Protein AF-A0A382UIL5-F1 (afdb_monomer_lite)

pLDDT: mean 70.31, std 19.24, range [31.0, 91.12]

Foldseek 3Di:
DPDPPDDPVNVVLVVVLCVLDPPQNLVQLVCLQVLHFGDGPQWTDNNQWIWGDDPDTHTQWGDDPQAIAGDDDPPDPSSLSVVVSNPVNPDPVRHDPVRCCVNVNDPPPPPPPPDDDDDDDDDDPPPVVVVVVVVVVPDDDDPPPPPDPQDQQALVVLVVLLVVQAWDWHDAPPGIDIGGNVLSVLLNVVLVVDDPVCNVVLRVLSNHPNSVVVSSVVSVD

Radius of gyration: 23.78 Å; chains: 1; bounding box: 51×54×62 Å

Sequence (221 aa):
MTRYRKSWTEVIEEVILNEALKPKDQKVIDAFYDRKELEGKLLSTDGDKLEKLGMGRDTVAVWKGHKIEITSSSAVKSDDVILRYMKKSIPKLNFDPKSYKKYFGEEVEEKVDMDKAGYGGSRHKKIEKDKYNKKRKGQGIEDDLDEGTAYPPTIENLRMIVKDKQHQKFMFPKGQALVDLFTASAMVQVYDALKPATKKKFEDMIKSKEGFMKSQAFAMK

Organism: NCBI:txid408172

Structure (mmCIF, N/CA/C/O backbone):
data_AF-A0A382UIL5-F1
#
_entry.id   AF-A0A382UIL5-F1
#
loop_
_atom_site.group_PDB
_atom_site.id
_atom_site.type_symbol
_atom_site.label_atom_id
_atom_site.label_alt_id
_atom_site.label_comp_id
_atom_site.label_asym_id
_atom_site.label_entity_id
_atom_site.label_seq_id
_atom_site.pdbx_PDB_ins_code
_atom_site.Cartn_x
_atom_site.Cartn_y
_atom_site.Cartn_z
_atom_site.occupancy
_atom_site.B_iso_or_equiv
_atom_site.auth_seq_id
_atom_site.auth_comp_id
_atom_site.auth_asym_id
_atom_site.auth_atom_id
_atom_site.pdbx_PDB_model_num
ATOM 1 N N . MET A 1 1 ? -29.573 -3.154 -16.511 1.00 38.09 1 MET A N 1
ATOM 2 C CA . MET A 1 1 ? -28.737 -3.859 -15.512 1.00 38.09 1 MET A CA 1
ATOM 3 C C . MET A 1 1 ? -27.311 -3.351 -15.624 1.00 38.09 1 MET A C 1
ATOM 5 O O . MET A 1 1 ? -26.600 -3.736 -16.545 1.00 38.09 1 MET A O 1
ATOM 9 N N . THR A 1 2 ? -26.911 -2.431 -14.751 1.00 41.75 2 THR A N 1
ATOM 10 C CA . THR A 1 2 ? -25.524 -1.966 -14.649 1.00 41.75 2 THR A CA 1
ATOM 11 C C . THR A 1 2 ? -24.666 -3.117 -14.131 1.00 41.75 2 THR A C 1
ATOM 13 O O . THR A 1 2 ? -24.766 -3.523 -12.976 1.00 41.75 2 THR A O 1
ATOM 16 N N . ARG A 1 3 ? -23.855 -3.707 -15.015 1.00 46.72 3 ARG A N 1
ATOM 17 C CA . ARG A 1 3 ? -22.832 -4.676 -14.614 1.00 46.72 3 ARG A CA 1
ATOM 18 C C . ARG A 1 3 ? -21.755 -3.893 -13.871 1.00 46.72 3 ARG A C 1
ATOM 20 O O . ARG A 1 3 ? -20.974 -3.191 -14.506 1.00 46.72 3 ARG A O 1
ATOM 27 N N . TYR A 1 4 ? -21.742 -3.984 -12.543 1.00 44.75 4 TYR A N 1
ATOM 28 C CA . TYR A 1 4 ? -20.617 -3.535 -11.727 1.00 44.75 4 TYR A CA 1
ATOM 29 C C . TYR A 1 4 ? -19.363 -4.279 -12.199 1.00 44.75 4 TYR A C 1
ATOM 31 O O . TYR A 1 4 ? -19.162 -5.454 -11.894 1.00 44.75 4 TYR A O 1
ATOM 39 N N . ARG A 1 5 ? -18.541 -3.616 -13.013 1.00 50.38 5 ARG A N 1
ATOM 40 C CA . ARG A 1 5 ? -17.226 -4.117 -13.396 1.00 50.38 5 ARG A CA 1
ATOM 41 C C . ARG A 1 5 ? -16.274 -3.695 -12.286 1.00 50.38 5 ARG A C 1
ATOM 43 O O . ARG A 1 5 ? -15.845 -2.546 -12.272 1.00 50.38 5 ARG A O 1
ATOM 50 N N . LYS A 1 6 ? -15.999 -4.616 -11.357 1.00 52.53 6 LYS A N 1
ATOM 51 C CA . LYS A 1 6 ? -14.951 -4.450 -10.341 1.00 52.53 6 LYS A CA 1
ATOM 52 C C . LYS A 1 6 ? -13.671 -3.961 -11.021 1.00 52.53 6 LYS A C 1
ATOM 54 O O . LYS A 1 6 ? -13.279 -4.490 -12.069 1.00 52.53 6 LYS A O 1
ATOM 59 N N . SER A 1 7 ? -13.066 -2.922 -10.467 1.00 50.25 7 SER A N 1
ATOM 60 C CA . SER A 1 7 ? -11.806 -2.378 -10.964 1.00 50.25 7 SER A CA 1
ATOM 61 C C . SER A 1 7 ? -10.677 -3.390 -10.749 1.00 50.25 7 SER A C 1
ATOM 63 O O . SER A 1 7 ? -10.712 -4.200 -9.824 1.00 50.25 7 SER A O 1
ATOM 65 N N . TRP A 1 8 ? -9.662 -3.375 -11.614 1.00 41.62 8 TRP A N 1
ATOM 66 C CA . TRP A 1 8 ? -8.525 -4.303 -11.518 1.00 41.62 8 TRP A CA 1
ATOM 67 C C . TRP A 1 8 ? -7.774 -4.163 -10.177 1.00 41.62 8 TRP A C 1
ATOM 69 O O . TRP A 1 8 ? -7.253 -5.138 -9.647 1.00 41.62 8 TRP A O 1
ATOM 79 N N . THR A 1 9 ? -7.795 -2.963 -9.596 1.00 47.53 9 THR A N 1
ATOM 80 C CA . THR A 1 9 ? -7.253 -2.639 -8.272 1.00 47.53 9 THR A CA 1
ATOM 81 C C . THR A 1 9 ? -8.036 -3.298 -7.139 1.00 47.53 9 THR A C 1
ATOM 83 O O . THR A 1 9 ? -7.424 -3.913 -6.276 1.00 47.53 9 THR A O 1
ATOM 86 N N . GLU A 1 10 ? -9.372 -3.264 -7.171 1.00 56.81 10 GLU A N 1
ATOM 87 C CA . GLU A 1 10 ? -10.208 -3.959 -6.176 1.00 56.81 10 GLU A CA 1
ATOM 88 C C . GLU A 1 10 ? -10.026 -5.480 -6.248 1.00 56.81 10 GLU A C 1
ATOM 90 O O . GLU A 1 10 ? -10.017 -6.151 -5.220 1.00 56.81 10 GLU A O 1
ATOM 95 N N . VAL A 1 11 ? -9.851 -6.030 -7.456 1.00 56.38 11 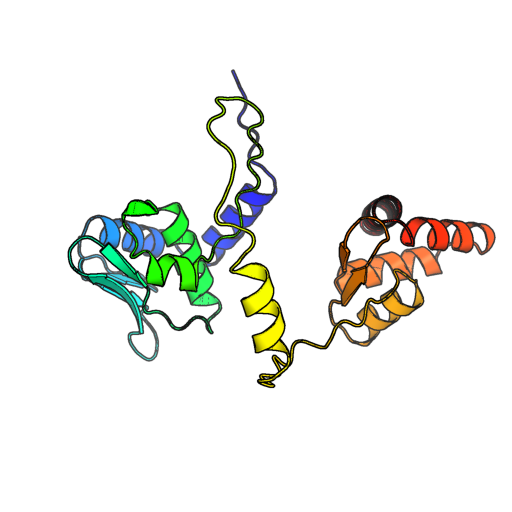VAL A N 1
ATOM 96 C CA . VAL A 1 11 ? -9.604 -7.468 -7.647 1.00 56.38 11 VAL A CA 1
ATOM 97 C C . VAL A 1 11 ? -8.251 -7.874 -7.056 1.00 56.38 11 VAL A C 1
ATOM 99 O O . VAL A 1 11 ? -8.178 -8.881 -6.359 1.00 56.38 11 VAL A O 1
ATOM 102 N N . ILE A 1 12 ? -7.192 -7.089 -7.279 1.00 54.66 12 ILE A N 1
ATOM 103 C CA . ILE A 1 12 ? -5.867 -7.348 -6.691 1.00 54.66 12 ILE A CA 1
ATOM 104 C C . ILE A 1 12 ? -5.901 -7.196 -5.168 1.00 54.66 12 ILE A C 1
ATOM 106 O O . ILE A 1 12 ? -5.358 -8.044 -4.463 1.00 54.66 12 ILE A O 1
ATOM 110 N N . GLU A 1 13 ? -6.561 -6.160 -4.645 1.00 56.44 13 GLU A N 1
ATOM 111 C CA . GLU A 1 13 ? -6.706 -5.975 -3.200 1.00 56.44 13 GLU A CA 1
ATOM 112 C C . GLU A 1 13 ? -7.463 -7.131 -2.547 1.00 56.44 13 GLU A C 1
ATOM 114 O O . GLU A 1 13 ? -7.028 -7.606 -1.503 1.00 56.44 13 GLU A O 1
ATOM 119 N N . GLU A 1 14 ? -8.547 -7.626 -3.156 1.00 56.72 14 GLU A N 1
ATOM 120 C CA . GLU A 1 14 ? -9.278 -8.797 -2.659 1.00 56.72 14 GLU A CA 1
ATOM 121 C C . GLU A 1 14 ? -8.423 -10.073 -2.694 1.00 56.72 14 GLU A C 1
ATOM 123 O O . GLU A 1 14 ? -8.476 -10.857 -1.747 1.00 56.72 14 GLU A O 1
ATOM 128 N N . VAL A 1 15 ? -7.616 -10.283 -3.740 1.00 56.78 15 VAL A N 1
ATOM 129 C CA . VAL A 1 15 ? -6.709 -11.442 -3.837 1.00 56.78 15 VAL A CA 1
ATOM 130 C C . VAL A 1 15 ? -5.634 -11.386 -2.747 1.00 56.78 15 VAL A C 1
ATOM 132 O O . VAL A 1 15 ? -5.462 -12.367 -2.026 1.00 56.78 15 VAL A O 1
ATOM 135 N N . ILE A 1 16 ? -4.989 -10.231 -2.547 1.00 54.72 16 ILE A N 1
ATOM 136 C CA . ILE A 1 16 ? -3.957 -10.043 -1.511 1.00 54.72 16 ILE A CA 1
ATOM 137 C C . ILE A 1 16 ? -4.554 -10.172 -0.098 1.00 54.72 16 ILE A C 1
ATOM 139 O O . ILE A 1 16 ? -3.943 -10.788 0.777 1.00 54.72 16 ILE A O 1
ATOM 143 N N . LEU A 1 17 ? -5.760 -9.637 0.141 1.00 58.38 17 LEU A N 1
ATOM 144 C CA . LEU A 1 17 ? -6.447 -9.763 1.434 1.00 58.38 17 LEU A CA 1
ATOM 145 C C . LEU A 1 17 ? -6.792 -11.218 1.765 1.00 58.38 17 LEU A C 1
ATOM 147 O O . LEU A 1 17 ? -6.615 -11.641 2.905 1.00 58.38 17 LEU A O 1
ATOM 151 N N . ASN A 1 18 ? -7.306 -11.964 0.784 1.00 56.38 18 ASN A N 1
ATOM 152 C CA . ASN A 1 18 ? -7.752 -13.343 0.976 1.00 56.38 18 ASN A CA 1
ATOM 153 C C . ASN A 1 18 ? -6.585 -14.323 1.132 1.00 56.38 18 ASN A C 1
ATOM 155 O O . ASN A 1 18 ? -6.733 -15.348 1.797 1.00 56.38 18 ASN A O 1
ATOM 159 N N . GLU A 1 19 ? -5.432 -14.017 0.536 1.00 56.62 19 GLU A N 1
ATOM 160 C CA . GLU A 1 19 ? -4.219 -14.819 0.682 1.00 56.62 19 GLU A CA 1
ATOM 161 C C . GLU A 1 19 ? -3.567 -14.623 2.062 1.00 56.62 19 GLU A C 1
ATOM 163 O O . GLU A 1 19 ? -3.104 -15.589 2.672 1.00 56.62 19 GLU A O 1
ATOM 168 N N . ALA A 1 20 ? -3.584 -13.396 2.596 1.00 57.69 20 ALA A N 1
ATOM 169 C CA . ALA A 1 20 ? -2.902 -13.062 3.846 1.00 57.69 20 ALA A CA 1
ATOM 170 C C . ALA A 1 20 ? -3.776 -13.198 5.110 1.00 57.69 20 ALA A C 1
ATOM 172 O O . ALA A 1 20 ? -3.270 -13.642 6.144 1.00 57.69 20 ALA A O 1
ATOM 173 N N . LEU A 1 21 ? -5.071 -12.852 5.057 1.00 70.44 21 LEU A N 1
ATOM 174 C CA . LEU A 1 21 ? -5.987 -12.946 6.201 1.00 70.44 21 LEU A CA 1
ATOM 175 C C . LEU A 1 21 ? -7.060 -14.009 5.958 1.00 70.44 21 LEU A C 1
ATOM 177 O O . LEU A 1 21 ? -7.911 -13.882 5.077 1.00 70.44 21 LEU A O 1
ATOM 181 N N . LYS A 1 22 ? -7.061 -15.058 6.786 1.00 77.75 22 LYS A N 1
ATOM 182 C CA . LYS A 1 22 ? -8.048 -16.137 6.676 1.00 77.75 22 LYS A CA 1
ATOM 183 C C . LYS A 1 22 ? -9.444 -15.626 7.051 1.00 77.75 22 LYS A C 1
ATOM 185 O O . LYS A 1 22 ? -9.565 -14.780 7.936 1.00 77.75 22 LYS A O 1
ATOM 190 N N . PRO A 1 23 ? -10.523 -16.208 6.497 1.00 79.94 23 PRO A N 1
ATOM 191 C CA . PRO A 1 23 ? -11.896 -15.773 6.780 1.00 79.94 23 PRO A CA 1
ATOM 192 C C . PRO A 1 23 ? -12.284 -15.859 8.265 1.00 79.94 23 PRO A C 1
ATOM 194 O O . PRO A 1 23 ? -13.202 -15.173 8.700 1.00 79.94 23 PRO A O 1
ATOM 197 N N . LYS A 1 24 ? -11.595 -16.682 9.069 1.00 81.69 24 LYS A N 1
ATOM 198 C CA . LYS A 1 24 ? -11.779 -16.696 10.528 1.00 81.69 24 LYS A CA 1
ATOM 199 C C . LYS A 1 24 ? -11.256 -15.421 11.193 1.00 81.69 24 LYS A C 1
ATOM 201 O O . LYS A 1 24 ? -11.939 -14.885 12.048 1.00 81.69 24 LYS A O 1
ATOM 206 N N . ASP A 1 25 ? -10.091 -14.930 10.780 1.00 81.69 25 ASP A N 1
ATOM 207 C CA . ASP A 1 25 ? -9.476 -13.726 11.350 1.00 81.69 25 ASP A CA 1
ATOM 208 C C . ASP A 1 25 ? -10.189 -12.450 10.876 1.00 81.69 25 ASP A C 1
ATOM 210 O O . ASP A 1 25 ? -10.282 -11.479 11.617 1.00 81.69 25 ASP A O 1
ATOM 214 N N . GLN A 1 26 ? -10.788 -12.477 9.680 1.00 83.69 26 GLN A N 1
ATOM 215 C CA . GLN A 1 26 ? -11.682 -11.410 9.212 1.00 83.69 26 GLN A CA 1
ATOM 216 C C . GLN A 1 26 ? -12.894 -11.251 10.145 1.00 83.69 26 GLN A C 1
ATOM 218 O O . GLN A 1 26 ? -13.180 -10.150 10.608 1.00 83.69 26 GLN A O 1
ATOM 223 N N . LYS A 1 27 ? -13.528 -12.371 10.525 1.00 87.00 27 LYS A N 1
ATOM 224 C CA . LYS A 1 27 ? -14.645 -12.374 11.484 1.00 87.00 27 LYS A CA 1
ATOM 225 C C . LYS A 1 27 ? -14.259 -11.862 12.867 1.00 87.00 27 LYS A C 1
ATOM 227 O O . LYS A 1 27 ? -15.116 -11.336 13.560 1.00 87.00 27 LYS A O 1
ATOM 232 N N . VAL A 1 28 ? -13.003 -12.024 13.281 1.00 87.69 28 VAL A N 1
ATOM 233 C CA . VAL A 1 28 ? -12.502 -11.495 14.562 1.00 87.69 28 VAL A CA 1
ATOM 234 C C . VAL A 1 28 ? -12.469 -9.970 14.536 1.00 87.69 28 VAL A C 1
ATOM 236 O O . VAL A 1 28 ? -12.837 -9.338 15.519 1.00 87.69 28 VAL A O 1
ATOM 239 N N . ILE A 1 29 ? -12.102 -9.365 13.404 1.00 85.94 29 ILE A N 1
ATOM 240 C CA . ILE A 1 29 ? -12.137 -7.906 13.240 1.00 85.94 29 ILE A CA 1
ATOM 241 C C . ILE A 1 29 ? -13.585 -7.397 13.241 1.00 85.94 29 ILE A C 1
ATOM 243 O O . ILE A 1 29 ? -13.886 -6.391 13.883 1.00 85.94 29 ILE A O 1
ATOM 247 N N . ASP A 1 30 ? -14.492 -8.119 12.580 1.00 87.56 30 ASP A N 1
ATOM 248 C CA . ASP A 1 30 ? -15.919 -7.787 12.598 1.00 87.56 30 ASP A CA 1
ATOM 249 C C . ASP A 1 30 ? -16.504 -7.935 14.021 1.00 87.56 30 ASP A C 1
ATOM 251 O O . ASP A 1 30 ? -17.239 -7.072 14.496 1.00 87.56 30 ASP A O 1
ATOM 255 N N . ALA A 1 31 ? -16.120 -8.988 14.751 1.00 87.50 31 ALA A N 1
ATOM 256 C CA . ALA A 1 31 ? -16.509 -9.201 16.145 1.00 87.50 31 ALA A CA 1
ATOM 257 C C . ALA A 1 31 ? -15.965 -8.107 17.075 1.00 87.50 31 ALA A C 1
ATOM 259 O O . ALA A 1 31 ? -16.683 -7.649 17.961 1.00 87.50 31 ALA A O 1
ATOM 260 N N . PHE A 1 32 ? -14.743 -7.626 16.837 1.00 89.69 32 PHE A N 1
ATOM 261 C CA . PHE A 1 32 ? -14.157 -6.503 17.571 1.00 89.69 32 PHE A CA 1
ATOM 262 C C . PHE A 1 32 ? -14.970 -5.217 17.386 1.00 89.69 32 PHE A C 1
ATOM 264 O O . PHE A 1 32 ? -15.174 -4.464 18.340 1.00 89.69 32 PHE A O 1
ATOM 271 N N . TYR A 1 33 ? -15.476 -4.967 16.175 1.00 86.00 33 TYR A N 1
ATOM 272 C CA . TYR A 1 33 ? -16.389 -3.853 15.926 1.00 86.00 33 TYR A CA 1
ATOM 273 C C . TYR A 1 33 ? -17.710 -4.006 16.692 1.00 86.00 33 TYR A C 1
ATOM 275 O O . TYR A 1 33 ? -18.174 -3.059 17.329 1.00 86.00 33 TYR A O 1
ATOM 283 N N . ASP A 1 34 ? -18.270 -5.214 16.684 1.00 85.94 34 ASP A N 1
ATOM 284 C CA . ASP A 1 34 ? -19.480 -5.584 17.424 1.00 85.94 34 ASP A CA 1
ATOM 285 C C . ASP A 1 34 ? -19.283 -5.647 18.951 1.00 85.94 34 ASP A C 1
ATOM 287 O O . ASP A 1 34 ? -20.250 -5.886 19.679 1.00 85.94 34 ASP A O 1
ATOM 291 N N . ARG A 1 35 ? -18.047 -5.465 19.439 1.00 84.38 35 ARG A N 1
ATOM 292 C CA . ARG A 1 35 ? -17.635 -5.684 20.835 1.00 84.38 35 ARG A CA 1
ATOM 293 C C . ARG A 1 35 ? -17.987 -7.075 21.362 1.00 84.38 35 ARG A C 1
ATOM 295 O O . ARG A 1 35 ? -18.425 -7.234 22.499 1.00 84.38 35 ARG A O 1
ATOM 302 N N . LYS A 1 36 ? -17.817 -8.090 20.520 1.00 86.88 36 LYS A N 1
ATOM 303 C CA . LYS A 1 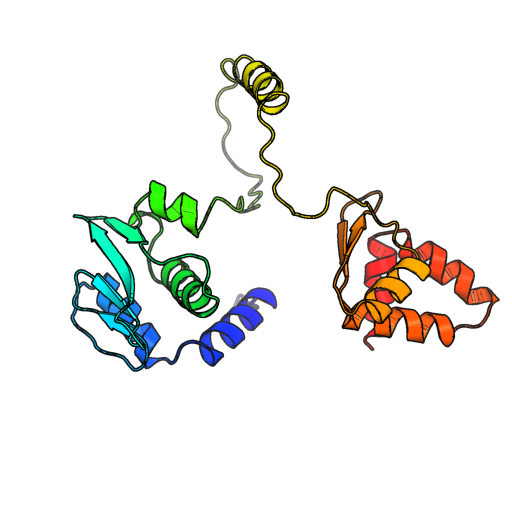36 ? -17.987 -9.501 20.871 1.00 86.88 36 LYS A CA 1
ATOM 304 C C . LYS A 1 36 ? -16.632 -10.167 20.974 1.00 86.88 36 LYS A C 1
ATOM 306 O O . LYS A 1 36 ? -15.757 -9.914 20.153 1.00 86.88 36 LYS A O 1
ATOM 311 N N . GLU A 1 37 ? -16.503 -11.060 21.940 1.00 87.75 37 GLU A N 1
ATOM 312 C CA . GLU A 1 37 ? -15.314 -11.887 22.091 1.00 87.75 37 GLU A CA 1
ATOM 313 C C . GLU A 1 37 ? -15.264 -12.932 20.976 1.00 87.75 37 GLU A C 1
ATOM 315 O O . GLU A 1 37 ? -16.236 -13.655 20.726 1.00 87.75 37 GLU A O 1
ATOM 320 N N . LEU A 1 38 ? -14.136 -12.998 20.274 1.00 89.19 38 LEU A N 1
ATOM 321 C CA . LEU A 1 38 ? -13.908 -14.013 19.258 1.00 89.19 38 LEU A CA 1
ATOM 322 C C . LEU A 1 38 ? -12.416 -14.253 19.078 1.00 89.19 38 LEU A C 1
ATOM 324 O O . LEU A 1 38 ? -11.638 -13.327 18.856 1.00 89.19 38 LEU A O 1
ATOM 328 N N . GLU A 1 39 ? -12.035 -15.524 19.090 1.00 84.50 39 GLU A N 1
ATOM 329 C CA . GLU A 1 39 ? -10.658 -15.938 18.865 1.00 84.50 39 GLU A CA 1
ATOM 330 C C . GLU A 1 39 ? -10.508 -16.583 17.482 1.00 84.50 39 GLU A C 1
ATOM 332 O O . GLU A 1 39 ? -11.233 -17.506 17.093 1.00 84.50 39 GLU A O 1
ATOM 337 N N . GLY A 1 40 ? -9.569 -16.050 16.711 1.00 83.94 40 GLY A N 1
ATOM 338 C CA . GLY A 1 40 ? -9.161 -16.539 15.406 1.00 83.94 40 GLY A CA 1
ATOM 339 C C . GLY A 1 40 ? -7.905 -17.393 15.483 1.00 83.94 40 GLY A C 1
ATOM 340 O O . GLY A 1 40 ? -7.535 -17.936 16.518 1.00 83.94 40 GLY A O 1
ATOM 341 N N . LYS A 1 41 ? -7.237 -17.543 14.338 1.00 83.12 41 LYS A N 1
ATOM 342 C CA . LYS A 1 41 ? -5.958 -18.261 14.267 1.00 83.12 41 LYS A CA 1
ATOM 343 C C . LYS A 1 41 ? -4.774 -17.314 14.472 1.00 83.12 41 LYS A C 1
ATOM 345 O O . LYS A 1 41 ? -3.755 -17.726 15.015 1.00 83.12 41 LYS A O 1
ATOM 350 N N . LEU A 1 42 ? -4.893 -16.091 13.966 1.00 83.00 42 LEU A N 1
ATOM 351 C CA . LEU A 1 42 ? -3.869 -15.050 13.997 1.00 83.00 42 LEU A CA 1
ATOM 352 C C . LEU A 1 42 ? -4.300 -13.866 14.862 1.00 83.00 42 LEU A C 1
ATOM 354 O O . LEU A 1 42 ? -3.449 -13.200 15.439 1.00 83.00 42 LEU A O 1
ATOM 358 N N . LEU A 1 43 ? -5.598 -13.587 14.937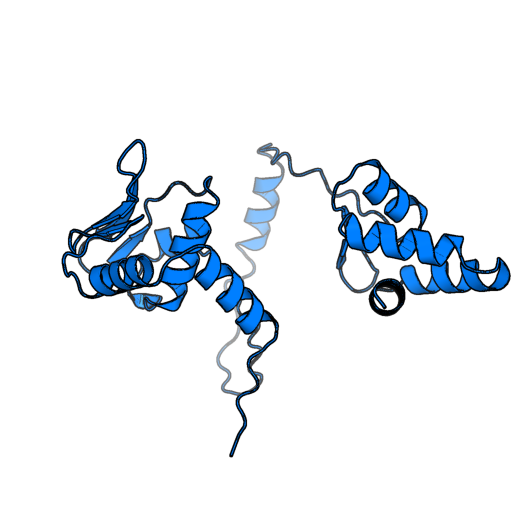 1.00 87.81 43 LEU A N 1
ATOM 359 C CA . LEU A 1 43 ? -6.145 -12.481 15.714 1.00 87.81 43 LEU A CA 1
ATOM 360 C C . LEU A 1 43 ? -7.057 -13.006 16.811 1.00 87.81 43 LEU A C 1
ATOM 362 O O . LEU A 1 43 ? -7.733 -14.011 16.625 1.00 87.81 43 LEU A O 1
ATOM 366 N N . SER A 1 44 ? -7.115 -12.289 17.920 1.00 88.69 44 SER A N 1
ATOM 367 C CA . SER A 1 44 ? -8.105 -12.480 18.969 1.00 88.69 44 SER A CA 1
ATOM 368 C C . SER A 1 44 ? -8.676 -11.134 19.378 1.00 88.69 44 SER A C 1
ATOM 370 O O . SER A 1 44 ? -7.979 -10.116 19.346 1.00 88.69 44 SER A O 1
ATOM 372 N N . THR A 1 45 ? -9.946 -11.114 19.755 1.00 89.06 45 THR A N 1
ATOM 373 C CA . THR A 1 45 ? -10.561 -9.938 20.348 1.00 89.06 45 THR A CA 1
ATOM 374 C C . THR A 1 45 ? -11.315 -10.291 21.616 1.00 89.06 45 THR A C 1
ATOM 376 O O . THR A 1 45 ? -12.074 -11.257 21.649 1.00 89.06 45 THR A O 1
ATOM 379 N N . ASP A 1 46 ? -11.143 -9.436 22.621 1.00 86.75 46 ASP A N 1
ATOM 380 C CA . ASP A 1 46 ? -11.892 -9.471 23.880 1.00 86.75 46 ASP A CA 1
ATOM 381 C C . ASP A 1 46 ? -13.075 -8.471 23.838 1.00 86.75 46 ASP A C 1
ATOM 383 O O . ASP A 1 46 ? -13.567 -8.017 24.863 1.00 86.75 46 ASP A O 1
ATOM 387 N N . GLY A 1 47 ? -13.477 -8.013 22.645 1.00 84.44 47 GLY A N 1
ATOM 388 C CA . GLY A 1 47 ? -14.516 -6.996 22.446 1.00 84.44 47 GLY A CA 1
ATOM 389 C C . GLY A 1 47 ? -14.049 -5.550 22.672 1.00 84.44 47 GLY A C 1
ATOM 390 O O . GLY A 1 47 ? -14.434 -4.666 21.910 1.00 84.44 47 GLY A O 1
ATOM 391 N N . ASP A 1 48 ? -13.161 -5.303 23.638 1.00 87.38 48 ASP A N 1
ATOM 392 C CA . ASP A 1 48 ? -12.580 -3.970 23.885 1.00 87.38 48 ASP A CA 1
ATOM 393 C C . ASP A 1 48 ? -11.210 -3.768 23.222 1.00 87.38 48 ASP A C 1
ATOM 395 O O . ASP A 1 48 ? -10.826 -2.643 22.892 1.00 87.38 48 ASP A O 1
ATOM 399 N N . LYS A 1 49 ? -10.469 -4.849 22.979 1.00 90.44 49 LYS A N 1
ATOM 400 C CA . LYS A 1 49 ? -9.150 -4.820 22.334 1.00 90.44 49 LYS A CA 1
ATOM 401 C C . LYS A 1 49 ? -9.047 -5.874 21.241 1.00 90.44 49 LYS A C 1
ATOM 403 O O . LYS A 1 49 ? -9.659 -6.939 21.323 1.00 90.44 49 LYS A O 1
ATOM 408 N N . LEU A 1 50 ? -8.268 -5.548 20.219 1.00 88.81 50 LEU A N 1
ATOM 409 C CA . LEU A 1 50 ? -7.887 -6.431 19.131 1.00 88.81 50 LEU A CA 1
ATOM 410 C C . LEU A 1 50 ? -6.405 -6.752 19.283 1.00 88.81 50 LEU A C 1
ATOM 412 O O . LEU A 1 50 ? -5.551 -5.866 19.198 1.00 88.81 50 LEU A O 1
ATOM 416 N N . GLU A 1 51 ? -6.108 -8.023 19.493 1.00 88.12 51 GLU A N 1
ATOM 417 C CA . GLU A 1 51 ? -4.764 -8.528 19.698 1.00 88.12 51 GLU A CA 1
ATOM 418 C C . GLU A 1 51 ? -4.382 -9.506 18.594 1.00 88.12 51 GLU A C 1
ATOM 420 O O . GLU A 1 51 ? -5.196 -10.255 18.056 1.00 88.12 51 GLU A O 1
ATOM 425 N N . LYS A 1 52 ? -3.100 -9.518 18.268 1.00 86.56 52 LYS A N 1
ATOM 426 C CA . LYS A 1 52 ? -2.501 -10.468 17.351 1.00 86.56 52 LYS A CA 1
ATOM 427 C C . LYS A 1 52 ? -1.796 -11.556 18.146 1.00 86.56 52 LYS A C 1
ATOM 429 O O . LYS A 1 52 ? -0.936 -11.290 18.986 1.00 86.56 52 LYS A O 1
ATOM 434 N N . LEU A 1 53 ? -2.172 -12.794 17.859 1.00 80.81 53 LEU A N 1
ATOM 435 C CA . LEU A 1 53 ? -1.610 -14.003 18.435 1.00 80.81 53 LEU A CA 1
ATOM 436 C C . LEU A 1 53 ? -0.279 -14.314 17.727 1.00 80.81 53 LEU A C 1
ATOM 438 O O . LEU A 1 53 ? -0.229 -14.527 16.515 1.00 80.81 53 LEU A O 1
ATOM 442 N N . GLY A 1 54 ? 0.818 -14.295 18.485 1.00 74.31 54 GLY A N 1
ATOM 443 C CA . GLY A 1 54 ? 2.191 -14.472 17.999 1.00 74.31 54 GLY A CA 1
ATOM 444 C C . GLY A 1 54 ? 3.173 -14.712 19.153 1.00 74.31 54 GLY A C 1
ATOM 445 O O . GLY A 1 54 ? 2.755 -15.102 20.241 1.00 74.31 54 GLY A O 1
ATOM 446 N N . MET A 1 55 ? 4.474 -14.454 18.950 1.00 60.91 55 MET A N 1
ATOM 447 C CA . MET A 1 55 ? 5.547 -14.649 19.957 1.00 60.91 55 MET A CA 1
ATOM 448 C C . MET A 1 55 ? 5.546 -13.586 21.086 1.00 60.91 55 MET A C 1
ATOM 450 O O . MET A 1 55 ? 6.582 -13.182 21.601 1.00 60.91 55 MET A O 1
ATOM 454 N N . GLY A 1 56 ? 4.356 -13.123 21.452 1.00 66.62 56 GLY A N 1
ATOM 455 C CA . GLY A 1 56 ? 4.058 -11.966 22.285 1.00 66.62 56 GLY A CA 1
ATOM 456 C C . GLY A 1 56 ? 2.735 -11.400 21.780 1.00 66.62 56 GLY A C 1
ATOM 457 O O . GLY A 1 56 ? 2.636 -11.068 20.601 1.00 66.62 56 GLY A O 1
ATOM 458 N N . ARG A 1 57 ? 1.691 -11.391 22.619 1.00 72.00 57 ARG A N 1
ATOM 459 C CA . ARG A 1 57 ? 0.377 -10.840 22.248 1.00 72.00 57 ARG A CA 1
ATOM 460 C C . ARG A 1 57 ? 0.569 -9.360 21.937 1.00 72.00 57 ARG A C 1
ATOM 462 O O . ARG A 1 57 ? 0.879 -8.586 22.838 1.00 72.00 57 ARG A O 1
ATOM 469 N N . ASP A 1 58 ? 0.443 -8.995 20.668 1.00 84.19 58 ASP A N 1
ATOM 470 C CA . ASP A 1 58 ? 0.624 -7.615 20.224 1.00 84.19 58 ASP A CA 1
ATOM 471 C C . ASP A 1 58 ? -0.740 -6.939 20.105 1.00 84.19 58 ASP A C 1
ATOM 473 O O . ASP A 1 58 ? -1.670 -7.506 19.531 1.00 84.19 58 ASP A O 1
ATOM 477 N N . THR A 1 59 ? -0.888 -5.746 20.674 1.00 86.88 59 THR A N 1
ATOM 478 C CA . THR A 1 59 ? -2.175 -5.042 20.682 1.00 86.88 59 THR A CA 1
ATOM 479 C C . THR A 1 59 ? -2.275 -4.143 19.461 1.00 86.88 59 THR A C 1
ATOM 481 O O . THR A 1 59 ? -1.600 -3.115 19.360 1.00 86.88 59 THR A O 1
ATOM 484 N N . VAL A 1 60 ? -3.162 -4.506 18.538 1.00 85.88 60 VAL A N 1
ATOM 485 C CA . VAL A 1 60 ? -3.310 -3.820 17.254 1.00 85.88 60 VAL A CA 1
ATOM 486 C C . VAL A 1 60 ? -4.184 -2.580 17.387 1.00 85.88 60 VAL A C 1
ATOM 488 O O . VAL A 1 60 ? -3.825 -1.505 16.897 1.00 85.88 60 VAL A O 1
ATOM 491 N N . ALA A 1 61 ? -5.326 -2.720 18.057 1.00 87.62 61 ALA A N 1
ATOM 492 C CA . ALA A 1 61 ? -6.277 -1.639 18.259 1.00 87.62 61 ALA A CA 1
ATOM 493 C C . ALA A 1 61 ? -7.061 -1.815 19.559 1.00 87.62 61 ALA A C 1
ATOM 495 O O . ALA A 1 61 ? -7.277 -2.933 20.023 1.00 87.62 61 ALA A O 1
ATOM 496 N N . VAL A 1 62 ? -7.511 -0.703 20.137 1.00 91.12 62 VAL A N 1
ATOM 497 C CA . VAL A 1 62 ? -8.254 -0.677 21.402 1.00 91.12 62 VAL A CA 1
ATOM 498 C C . VAL A 1 62 ? -9.406 0.315 21.312 1.00 91.12 62 VAL A C 1
ATOM 500 O O . VAL A 1 62 ? -9.264 1.408 20.761 1.00 91.12 62 VAL A O 1
ATOM 503 N N . TRP A 1 63 ? -10.546 -0.032 21.896 1.00 87.88 63 TRP A N 1
ATOM 504 C CA . TRP A 1 63 ? -11.639 0.898 22.133 1.00 87.88 63 TRP A CA 1
ATOM 505 C C . TRP A 1 63 ? -11.293 1.853 23.282 1.00 87.88 63 TRP A C 1
ATOM 507 O O . TRP A 1 63 ? -11.199 1.466 24.444 1.00 87.88 63 TRP A O 1
ATOM 517 N N . LYS A 1 64 ? -11.156 3.144 22.975 1.00 86.69 64 LYS A N 1
ATOM 518 C CA . LYS A 1 64 ? -11.140 4.230 23.958 1.00 86.69 64 LYS A CA 1
ATOM 519 C C . LYS A 1 64 ? -12.489 4.937 23.964 1.00 86.69 64 LYS A C 1
ATOM 521 O O . LYS A 1 64 ? -12.772 5.820 23.151 1.00 86.69 64 LYS A O 1
ATOM 526 N N . GLY A 1 65 ? -13.349 4.525 24.895 1.00 83.62 65 GLY A N 1
ATOM 527 C CA . GLY A 1 65 ? -14.717 5.030 25.001 1.00 83.62 65 GLY A CA 1
ATOM 528 C C . GLY A 1 65 ? -15.540 4.627 23.779 1.00 83.62 65 GLY A C 1
ATOM 529 O O . GLY A 1 65 ? -15.841 3.450 23.603 1.00 83.62 65 GLY A O 1
ATOM 530 N N . HIS A 1 66 ? -15.879 5.593 22.923 1.00 83.38 66 HIS A N 1
ATOM 531 C CA . HIS A 1 66 ? -16.642 5.368 21.685 1.00 83.38 66 HIS A CA 1
ATOM 532 C C . HIS A 1 66 ? -15.785 5.344 20.415 1.00 83.38 66 HIS A C 1
ATOM 534 O O . HIS A 1 66 ? -16.336 5.259 19.320 1.00 83.38 66 HIS A O 1
ATOM 540 N N . LYS A 1 67 ? -14.456 5.448 20.535 1.00 87.00 67 LYS A N 1
ATOM 541 C CA . LYS A 1 67 ? -13.551 5.477 19.383 1.00 87.00 67 LYS A CA 1
ATOM 542 C C . LYS A 1 67 ? -12.512 4.375 19.455 1.00 87.00 67 LYS A C 1
ATOM 544 O O . LYS A 1 67 ? -12.065 4.011 20.535 1.00 87.00 67 LYS A O 1
ATOM 549 N N . ILE A 1 68 ? -12.109 3.888 18.294 1.00 87.75 68 ILE A N 1
ATOM 550 C CA . ILE A 1 68 ? -11.056 2.894 18.128 1.00 87.75 68 ILE A CA 1
ATOM 551 C C . ILE A 1 68 ? -9.737 3.630 17.927 1.00 87.75 68 ILE A C 1
ATOM 553 O O . ILE A 1 68 ? -9.576 4.388 16.968 1.00 87.75 68 ILE A O 1
ATOM 557 N N . GLU A 1 69 ? -8.789 3.405 18.825 1.00 86.38 69 GLU A N 1
ATOM 558 C CA . GLU A 1 69 ? -7.416 3.863 18.683 1.00 86.38 69 GLU A CA 1
ATOM 559 C C . GLU A 1 69 ? -6.541 2.722 18.175 1.00 86.38 69 GLU A C 1
ATOM 561 O O . GLU A 1 69 ? -6.539 1.623 18.727 1.00 86.38 69 GLU A O 1
ATOM 566 N N . ILE A 1 70 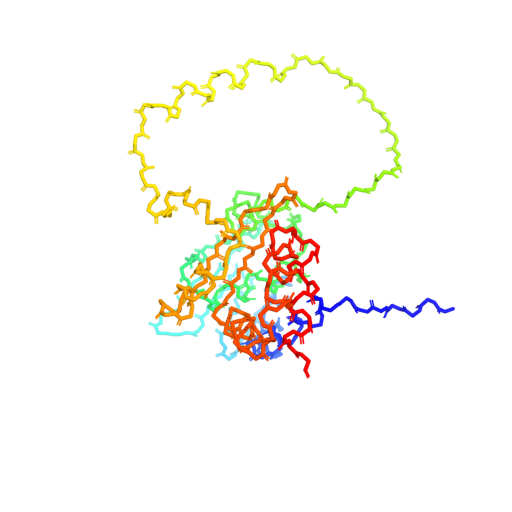? -5.782 2.998 17.119 1.00 87.44 70 ILE A N 1
ATOM 567 C CA . ILE A 1 70 ? -4.807 2.056 16.572 1.00 87.44 70 ILE A CA 1
ATOM 568 C C . ILE A 1 70 ? -3.501 2.211 17.344 1.00 87.44 70 ILE A C 1
ATOM 570 O O . ILE A 1 70 ? -2.935 3.306 17.400 1.00 87.44 70 ILE A O 1
ATOM 574 N N . THR A 1 71 ? -3.036 1.113 17.931 1.00 83.69 71 THR A N 1
ATOM 575 C CA . THR A 1 71 ? -1.843 1.057 18.785 1.00 83.69 71 THR A CA 1
ATOM 576 C C . THR A 1 71 ? -0.691 0.274 18.162 1.00 83.69 71 THR A C 1
ATOM 578 O O . THR A 1 71 ? 0.433 0.417 18.635 1.00 83.69 71 THR A O 1
ATOM 581 N N . SER A 1 72 ? -0.945 -0.498 17.096 1.00 74.31 72 SER A N 1
ATOM 582 C CA . SER A 1 72 ? 0.070 -1.312 16.408 1.00 74.31 72 SER A CA 1
ATOM 583 C C . SER A 1 72 ? 1.311 -0.501 16.001 1.00 74.31 72 SER A C 1
ATOM 585 O O . SER A 1 72 ? 1.245 0.688 15.662 1.00 74.31 72 SER A O 1
ATOM 587 N N . SER A 1 73 ? 2.470 -1.159 16.030 1.00 64.44 73 SER A N 1
ATOM 588 C CA . SER A 1 73 ? 3.719 -0.622 15.500 1.00 64.44 73 SER A CA 1
ATOM 589 C C . SER A 1 73 ? 3.742 -0.762 13.975 1.00 64.44 73 SER A C 1
ATOM 591 O O . SER A 1 73 ? 3.724 -1.866 13.438 1.00 64.44 73 SER A O 1
ATOM 593 N N . SER A 1 74 ? 3.832 0.358 13.254 1.00 53.50 74 SER A N 1
ATOM 594 C CA . SER A 1 74 ? 3.749 0.438 11.783 1.00 53.50 74 SER A CA 1
ATOM 595 C C . SER A 1 74 ? 4.922 -0.200 11.016 1.00 53.50 74 SER A C 1
ATOM 597 O O . SER A 1 74 ? 5.086 0.056 9.829 1.00 53.50 74 SER A O 1
ATOM 599 N N . ALA A 1 75 ? 5.783 -0.979 11.672 1.00 50.28 75 ALA A N 1
ATOM 600 C CA . ALA A 1 75 ? 6.981 -1.563 11.067 1.00 50.28 75 ALA A CA 1
ATOM 601 C C . ALA A 1 75 ? 6.756 -2.973 10.482 1.00 50.28 75 ALA A C 1
ATOM 603 O O . ALA A 1 75 ? 7.642 -3.504 9.810 1.00 50.28 75 ALA A O 1
ATOM 604 N N . VAL A 1 76 ? 5.604 -3.608 10.735 1.00 59.69 76 VAL A N 1
ATOM 605 C CA . VAL A 1 76 ? 5.377 -5.024 10.401 1.00 59.69 76 VAL A CA 1
ATOM 606 C C . VAL A 1 76 ? 4.369 -5.173 9.256 1.00 59.69 76 VAL A C 1
ATOM 608 O O . VAL A 1 76 ? 3.193 -4.865 9.410 1.00 59.69 76 VAL A O 1
ATOM 611 N N . LYS A 1 77 ? 4.801 -5.751 8.123 1.00 64.88 77 LYS A N 1
ATOM 612 C CA . LYS A 1 77 ? 3.966 -5.964 6.914 1.00 64.88 77 LYS A CA 1
ATOM 613 C C . LYS A 1 77 ? 2.659 -6.730 7.164 1.00 64.88 77 LYS A C 1
ATOM 615 O O . LYS A 1 77 ? 1.699 -6.579 6.418 1.00 64.88 77 LYS A O 1
ATOM 620 N N . SER A 1 78 ? 2.617 -7.588 8.183 1.00 65.69 78 SER A N 1
ATOM 621 C CA . SER A 1 78 ? 1.395 -8.307 8.571 1.00 65.69 78 SER A CA 1
ATOM 622 C C . SER A 1 78 ? 0.330 -7.386 9.160 1.00 65.69 78 SER A C 1
ATOM 624 O O . SER A 1 78 ? -0.859 -7.662 9.031 1.00 65.69 78 SER A O 1
ATOM 626 N N . ASP A 1 79 ? 0.755 -6.306 9.810 1.00 71.88 79 ASP A N 1
ATOM 627 C CA . ASP A 1 79 ? -0.134 -5.373 10.488 1.00 71.88 79 ASP A CA 1
ATOM 628 C C . ASP A 1 79 ? -0.787 -4.446 9.464 1.00 71.88 79 ASP A C 1
ATOM 630 O O . ASP A 1 79 ? -1.977 -4.173 9.575 1.00 71.88 79 ASP A O 1
ATOM 634 N N . ASP A 1 80 ? -0.088 -4.102 8.377 1.00 75.38 80 ASP A N 1
ATOM 635 C CA . ASP A 1 80 ? -0.671 -3.387 7.233 1.00 75.38 80 ASP A CA 1
ATOM 636 C C . ASP A 1 80 ? -1.896 -4.101 6.645 1.00 75.38 80 ASP A C 1
ATOM 638 O O . ASP A 1 80 ? -2.876 -3.454 6.275 1.00 75.38 80 ASP A O 1
ATOM 642 N N . VAL A 1 81 ? -1.877 -5.437 6.567 1.00 77.56 81 VAL A N 1
ATOM 643 C CA . VAL A 1 81 ? -3.018 -6.222 6.058 1.00 77.56 81 VAL A CA 1
ATOM 644 C C . VAL A 1 81 ? -4.218 -6.103 7.001 1.00 77.56 81 VAL A C 1
ATOM 646 O O . VAL A 1 81 ? -5.347 -5.904 6.547 1.00 77.56 81 VAL A O 1
ATOM 649 N N . ILE A 1 82 ? -3.972 -6.173 8.311 1.00 81.00 82 ILE A N 1
ATOM 650 C CA . ILE A 1 82 ? -5.002 -6.032 9.348 1.00 81.00 82 ILE A CA 1
ATOM 651 C C . ILE A 1 82 ? -5.592 -4.618 9.299 1.00 81.00 82 ILE A C 1
ATOM 653 O O . ILE A 1 82 ? -6.809 -4.458 9.229 1.00 81.00 82 ILE A O 1
ATOM 657 N N . LEU A 1 83 ? -4.738 -3.594 9.238 1.00 83.25 83 LEU A N 1
ATOM 658 C CA . LEU A 1 83 ? -5.133 -2.189 9.148 1.00 83.25 83 LEU A CA 1
ATOM 659 C C . LEU A 1 83 ? -5.954 -1.906 7.881 1.00 83.25 83 LEU A C 1
ATOM 661 O O . LEU A 1 83 ? -6.980 -1.228 7.954 1.00 83.25 83 LEU A O 1
ATOM 665 N N . ARG A 1 84 ? -5.569 -2.466 6.726 1.00 83.06 84 ARG A N 1
ATOM 666 C CA . ARG A 1 84 ? -6.348 -2.366 5.477 1.00 83.06 84 ARG A CA 1
ATOM 667 C C . ARG A 1 84 ? -7.740 -2.978 5.618 1.00 83.06 84 ARG A C 1
ATOM 669 O O . ARG A 1 84 ? -8.716 -2.345 5.217 1.00 83.06 84 ARG A O 1
ATOM 676 N N . TYR A 1 85 ? -7.854 -4.173 6.202 1.00 82.88 85 TYR A N 1
ATOM 677 C CA . TYR A 1 85 ? -9.161 -4.799 6.425 1.00 82.88 85 TYR A CA 1
ATOM 678 C C . TYR A 1 85 ? -10.009 -3.996 7.419 1.00 82.88 85 TYR A C 1
ATOM 680 O O . TYR A 1 85 ? -11.194 -3.778 7.174 1.00 82.88 85 TYR A O 1
ATOM 688 N N . MET A 1 86 ? -9.412 -3.487 8.499 1.00 84.38 86 MET A N 1
ATOM 689 C CA . MET A 1 86 ? -10.092 -2.607 9.454 1.00 84.38 86 MET A CA 1
ATOM 690 C C . MET A 1 86 ? -10.625 -1.339 8.780 1.00 84.38 86 MET A C 1
ATOM 692 O O . MET A 1 86 ? -11.770 -0.969 9.005 1.00 84.38 86 MET A O 1
ATOM 696 N N . LYS A 1 87 ? -9.842 -0.700 7.901 1.00 84.38 87 LYS A N 1
ATOM 697 C CA . LYS A 1 87 ? -10.287 0.468 7.120 1.00 84.38 87 LYS A CA 1
ATOM 698 C C . LYS A 1 87 ? -11.489 0.149 6.219 1.00 84.38 87 LYS A C 1
ATOM 700 O O . LYS A 1 87 ? -12.312 1.027 5.980 1.00 84.38 87 LYS A O 1
ATOM 705 N N . LYS A 1 88 ? -11.580 -1.086 5.709 1.00 83.69 88 LYS A N 1
ATOM 706 C CA . LYS A 1 88 ? -12.680 -1.554 4.848 1.00 83.69 88 LYS A CA 1
ATOM 707 C C . LYS A 1 88 ? -13.941 -1.924 5.637 1.00 83.69 88 LYS A C 1
ATOM 709 O O . LYS A 1 88 ? -15.039 -1.626 5.178 1.00 83.69 88 LYS A O 1
ATOM 714 N N . SER A 1 89 ? -13.788 -2.598 6.775 1.00 79.81 89 SER A N 1
ATOM 715 C CA . SER A 1 89 ? -14.898 -3.128 7.587 1.00 79.81 89 SER A CA 1
ATOM 716 C C . SER A 1 89 ? -15.490 -2.089 8.542 1.00 79.81 89 SER A C 1
ATOM 718 O O . SER A 1 89 ? -16.699 -2.066 8.756 1.00 79.81 89 SER A O 1
ATOM 720 N N . ILE A 1 90 ? -14.660 -1.200 9.091 1.00 82.00 90 ILE A N 1
ATOM 721 C CA . ILE A 1 90 ? -15.053 -0.267 10.147 1.00 82.00 90 ILE A CA 1
ATOM 722 C C . ILE A 1 90 ? -15.221 1.146 9.561 1.00 82.00 90 ILE A C 1
ATOM 724 O O . ILE A 1 90 ? -14.321 1.650 8.884 1.00 82.00 90 ILE A O 1
ATOM 728 N N . PRO A 1 91 ? -16.333 1.851 9.848 1.00 80.06 91 PRO A N 1
ATOM 729 C CA . PRO A 1 91 ? -16.525 3.226 9.398 1.00 80.06 91 PRO A CA 1
ATOM 730 C C . PRO A 1 91 ? -15.456 4.182 9.944 1.00 80.06 91 PRO A C 1
ATOM 732 O O . PRO A 1 91 ? -15.171 4.189 11.142 1.00 80.06 91 PRO A O 1
ATOM 735 N N . LYS A 1 92 ? -14.949 5.087 9.092 1.00 77.75 92 LYS A N 1
ATOM 736 C CA . LYS A 1 92 ? -13.961 6.129 9.455 1.00 77.75 92 LYS A CA 1
ATOM 737 C C . LYS A 1 92 ? -14.338 6.922 10.714 1.00 77.75 92 LYS A C 1
ATOM 739 O O . LYS A 1 92 ? -13.462 7.302 11.484 1.00 77.75 92 LYS A O 1
ATOM 744 N N . LEU A 1 93 ? -15.634 7.169 10.920 1.00 79.75 93 LEU A N 1
ATOM 745 C CA . LEU A 1 93 ? -16.156 7.926 12.061 1.00 79.75 93 LEU A CA 1
ATOM 746 C C . LEU A 1 93 ? -15.870 7.254 13.416 1.00 79.75 93 LEU A C 1
ATOM 748 O O . LEU A 1 93 ? -15.761 7.948 14.427 1.00 79.75 93 LEU A O 1
ATOM 752 N N . ASN A 1 94 ? -15.711 5.929 13.424 1.00 80.56 94 ASN A N 1
ATOM 753 C CA . ASN A 1 94 ? -15.504 5.146 14.639 1.00 80.56 94 ASN A CA 1
ATOM 754 C C . ASN A 1 94 ? -14.027 5.069 15.040 1.00 80.56 94 ASN A C 1
ATOM 756 O O . ASN A 1 94 ? -13.724 4.589 16.128 1.00 80.56 94 ASN A O 1
ATOM 760 N N . PHE A 1 95 ? -13.108 5.572 14.214 1.00 83.19 95 PHE A N 1
ATOM 761 C CA . PHE A 1 95 ? -11.696 5.669 14.564 1.00 83.19 95 PHE A CA 1
ATOM 762 C C . PHE A 1 95 ? -11.369 6.988 15.264 1.00 83.19 95 PHE A C 1
ATOM 764 O O . PHE A 1 95 ? -11.957 8.041 15.002 1.00 83.19 95 PHE A O 1
ATOM 771 N N . ASP A 1 96 ? -10.371 6.949 16.142 1.00 83.50 96 ASP A N 1
ATOM 772 C CA . ASP A 1 96 ? -9.792 8.158 16.700 1.00 83.50 96 ASP A CA 1
ATOM 773 C C . ASP A 1 96 ? -9.089 8.968 15.588 1.00 83.50 96 ASP A C 1
ATOM 775 O O . ASP A 1 96 ? -8.215 8.425 14.909 1.00 83.50 96 ASP A O 1
ATOM 779 N N . PRO A 1 97 ? -9.417 10.262 15.390 1.00 79.31 97 PRO A N 1
ATOM 780 C CA . PRO A 1 97 ? -8.868 11.063 14.295 1.00 79.31 97 PRO A CA 1
ATOM 781 C C . PRO A 1 97 ? -7.340 11.154 14.284 1.00 79.31 97 PRO A C 1
ATOM 783 O O . PRO A 1 97 ? -6.736 11.247 13.214 1.00 79.31 97 PRO A O 1
ATOM 786 N N . LYS A 1 98 ? -6.705 11.141 15.463 1.00 79.88 98 LYS A N 1
ATOM 787 C CA . LYS A 1 98 ? -5.252 11.247 15.605 1.00 79.88 98 LYS A CA 1
ATOM 788 C C . LYS A 1 98 ? -4.587 9.944 15.179 1.00 79.88 98 LYS A C 1
ATOM 790 O O . LYS A 1 98 ? -3.632 9.985 14.406 1.00 79.88 98 LYS A O 1
ATOM 795 N N . SER A 1 99 ? -5.113 8.804 15.629 1.00 78.94 99 SER A N 1
ATOM 796 C CA . SER A 1 99 ? -4.610 7.492 15.202 1.00 78.94 99 SER A CA 1
ATOM 797 C C . SER A 1 99 ? -4.924 7.215 13.727 1.00 78.94 99 SER A C 1
ATOM 799 O O . SER A 1 99 ? -4.022 6.862 12.972 1.00 78.94 99 SER A O 1
ATOM 801 N N . TYR A 1 100 ? -6.139 7.514 13.258 1.00 78.25 100 TYR A N 1
ATOM 802 C CA . TYR A 1 100 ? -6.526 7.348 11.858 1.00 78.25 100 TYR A CA 1
ATOM 803 C C . TYR A 1 100 ? -5.597 8.131 10.927 1.00 78.25 100 TYR A C 1
ATOM 805 O O . TYR A 1 100 ? -5.107 7.594 9.943 1.00 78.25 100 TYR A O 1
ATOM 813 N N . LYS A 1 101 ? -5.283 9.390 11.250 1.00 80.25 101 LYS A N 1
ATOM 814 C CA . LYS A 1 101 ? -4.354 10.197 10.448 1.00 80.25 101 LYS A CA 1
ATOM 815 C C . LYS A 1 101 ? -2.913 9.673 10.482 1.00 80.25 101 LYS A C 1
ATOM 817 O O . LYS A 1 101 ? -2.183 9.875 9.520 1.00 80.25 101 LYS A O 1
ATOM 822 N N . LYS A 1 102 ? -2.493 9.031 11.573 1.00 81.00 102 LYS A N 1
ATOM 823 C CA . LYS A 1 102 ? -1.145 8.464 11.714 1.00 81.00 102 LYS A CA 1
ATOM 824 C C . LYS A 1 102 ? -0.961 7.206 10.860 1.00 81.00 102 LYS A C 1
ATOM 826 O O . LYS A 1 102 ? 0.069 7.077 10.214 1.00 81.00 102 LYS A O 1
ATOM 831 N N . TYR A 1 103 ? -1.945 6.308 10.863 1.00 75.94 103 TYR A N 1
ATOM 832 C CA . TYR A 1 103 ? -1.846 4.998 10.202 1.00 75.94 103 TYR A CA 1
ATOM 833 C C . TYR A 1 103 ? -2.491 4.958 8.812 1.00 75.94 103 TYR A C 1
ATOM 835 O O . TYR A 1 103 ? -2.073 4.188 7.957 1.00 75.94 103 TYR A O 1
ATOM 843 N N . PHE A 1 104 ? -3.484 5.810 8.564 1.00 74.94 104 PHE A N 1
ATOM 844 C CA . PHE A 1 104 ? -4.214 5.900 7.296 1.00 74.94 104 PHE A CA 1
ATOM 845 C C . PHE A 1 104 ? -4.136 7.289 6.660 1.00 74.94 104 PHE A C 1
ATOM 847 O O . PHE A 1 104 ? -5.023 7.627 5.876 1.00 74.94 104 PHE A O 1
ATOM 854 N N . GLY A 1 105 ? -3.157 8.109 7.064 1.00 58.41 105 GLY A N 1
ATOM 855 C CA . GLY A 1 105 ? -3.007 9.515 6.685 1.00 58.41 105 GLY A CA 1
ATOM 856 C C . GLY A 1 105 ? -3.457 9.833 5.262 1.00 58.41 105 GLY A C 1
ATOM 857 O O . GLY A 1 105 ? -3.162 9.090 4.336 1.00 58.41 105 GLY A O 1
ATOM 858 N N . GLU A 1 106 ? -4.203 10.934 5.153 1.00 46.12 106 GLU A N 1
ATOM 859 C CA . GLU A 1 106 ? -4.921 11.470 3.990 1.00 46.12 106 GLU A CA 1
ATOM 860 C C . GLU A 1 106 ? -4.153 11.348 2.656 1.00 46.12 106 GLU A C 1
ATOM 862 O O . GLU A 1 106 ? -3.575 12.313 2.160 1.00 46.12 106 GLU A O 1
ATOM 867 N N . GLU A 1 107 ? -4.211 10.171 2.028 1.00 38.28 107 GLU A N 1
ATOM 868 C CA . GLU A 1 107 ? -4.365 10.096 0.581 1.00 38.28 107 GLU A CA 1
ATOM 869 C C . GLU A 1 107 ? -5.691 10.782 0.291 1.00 38.28 107 GLU A C 1
ATOM 871 O O . GLU A 1 107 ? -6.770 10.285 0.626 1.00 38.28 107 GLU A O 1
ATOM 876 N N . VAL A 1 108 ? -5.582 12.001 -0.227 1.00 37.41 108 VAL A N 1
ATOM 877 C CA . VAL A 1 108 ? -6.677 12.712 -0.862 1.00 37.41 108 VAL A CA 1
ATOM 878 C C . VAL A 1 108 ? -7.318 11.709 -1.816 1.00 37.41 108 VAL A C 1
ATOM 880 O O . VAL A 1 108 ? -6.706 11.320 -2.809 1.00 37.41 108 VAL A O 1
ATOM 883 N N . GLU A 1 109 ? -8.527 11.253 -1.489 1.00 33.19 109 GLU A N 1
ATOM 884 C CA . GLU A 1 109 ? -9.412 10.706 -2.501 1.00 33.19 109 GLU A CA 1
ATOM 885 C C . GLU A 1 109 ? -9.570 11.825 -3.528 1.00 33.19 109 GLU A C 1
ATOM 887 O O . GLU A 1 109 ? -10.305 12.791 -3.324 1.00 33.19 109 GLU A O 1
ATOM 892 N N . GLU A 1 110 ? -8.830 11.722 -4.628 1.00 33.66 110 GLU A N 1
ATOM 893 C CA . GLU A 1 110 ? -9.133 12.395 -5.879 1.00 33.66 110 GLU A CA 1
ATOM 894 C C . GLU A 1 110 ? -10.442 11.790 -6.413 1.00 33.66 110 GLU A C 1
ATOM 896 O O . GLU A 1 110 ? -10.487 11.091 -7.418 1.00 33.66 110 GLU A O 1
ATOM 901 N N . LYS A 1 111 ? -11.544 12.027 -5.699 1.00 32.28 111 LYS A N 1
ATOM 902 C CA . LYS A 1 111 ? -12.855 12.130 -6.318 1.00 32.28 111 LYS A CA 1
ATOM 903 C C . LYS A 1 111 ? -13.052 13.601 -6.601 1.00 32.28 111 LYS A C 1
ATOM 905 O O . LYS A 1 111 ? -13.577 14.360 -5.789 1.00 32.28 111 LYS A O 1
ATOM 910 N N . VAL A 1 112 ? -12.562 14.008 -7.767 1.00 32.31 112 VAL A N 1
ATOM 911 C CA . VAL A 1 112 ? -13.003 15.243 -8.405 1.00 32.31 112 VAL A CA 1
ATOM 912 C C . VAL A 1 112 ? -14.440 14.997 -8.867 1.00 32.31 112 VAL A C 1
ATOM 914 O O . VAL A 1 112 ? -14.700 14.771 -10.043 1.00 32.31 112 VAL A O 1
ATOM 917 N N . ASP A 1 113 ? -15.386 15.007 -7.931 1.00 32.84 113 ASP A N 1
ATOM 918 C CA . ASP A 1 113 ? -16.782 15.246 -8.268 1.00 32.84 113 ASP A CA 1
ATOM 919 C C . ASP A 1 113 ? -16.901 16.752 -8.545 1.00 32.84 113 ASP A C 1
ATOM 921 O O . ASP A 1 113 ? -17.254 17.570 -7.692 1.00 32.84 113 ASP A O 1
ATOM 925 N N . MET A 1 114 ? -16.508 17.132 -9.765 1.00 39.62 114 MET A N 1
ATOM 926 C CA . MET A 1 114 ? -16.971 18.358 -10.406 1.00 39.62 114 MET A CA 1
ATOM 927 C C . MET A 1 114 ? -18.488 18.236 -10.547 1.00 39.62 114 MET A C 1
ATOM 929 O O . MET A 1 114 ? -18.932 17.676 -11.533 1.00 39.62 114 MET A O 1
ATOM 933 N N . ASP A 1 115 ? -19.258 18.659 -9.541 1.00 41.44 115 ASP A N 1
ATOM 934 C CA . ASP A 1 115 ? -20.614 19.223 -9.674 1.00 41.44 115 ASP A CA 1
ATOM 935 C C . ASP A 1 115 ? -21.359 19.203 -8.329 1.00 41.44 115 ASP A C 1
ATOM 937 O O . ASP A 1 115 ? -22.175 18.323 -8.067 1.00 41.44 115 ASP A O 1
ATOM 941 N N . LYS A 1 116 ? -21.132 20.212 -7.476 1.00 35.53 116 LYS A N 1
ATOM 942 C CA . LYS A 1 116 ? -22.207 21.061 -6.918 1.00 35.53 116 LYS A CA 1
ATOM 943 C C . LYS A 1 116 ? -21.724 21.983 -5.802 1.00 35.53 116 LYS A C 1
ATOM 945 O O . LYS A 1 116 ? -21.079 21.562 -4.854 1.00 35.53 116 LYS A O 1
ATOM 950 N N . ALA A 1 117 ? -22.260 23.199 -5.880 1.00 34.06 117 ALA A N 1
ATOM 951 C CA . ALA A 1 117 ? -22.501 24.139 -4.788 1.00 34.06 117 ALA A CA 1
ATOM 952 C C . ALA A 1 117 ? -21.270 24.873 -4.231 1.00 34.06 117 ALA A C 1
ATOM 954 O O . ALA A 1 117 ? -20.571 24.426 -3.328 1.00 34.06 117 ALA A O 1
ATOM 955 N N . GLY A 1 118 ? -21.057 26.076 -4.768 1.00 40.28 118 GLY A N 1
ATOM 956 C CA . GLY A 1 118 ? -20.120 27.043 -4.220 1.00 40.28 118 GLY A CA 1
ATOM 957 C C . GLY A 1 118 ? -20.518 27.578 -2.846 1.00 40.28 118 GLY A C 1
ATOM 958 O O . GLY A 1 118 ? -21.692 27.612 -2.504 1.00 40.28 118 GLY A O 1
ATOM 959 N N . TYR A 1 119 ? -19.523 28.062 -2.104 1.00 34.81 119 TYR A N 1
ATOM 960 C CA . TYR A 1 119 ? -19.646 29.185 -1.174 1.00 34.81 119 TYR A CA 1
ATOM 961 C C . TYR A 1 119 ? -18.244 29.699 -0.805 1.00 34.81 119 TYR A C 1
ATOM 963 O O . TYR A 1 119 ? -17.405 28.948 -0.320 1.00 34.81 119 TYR A O 1
ATOM 971 N N . GLY A 1 120 ? -18.023 31.003 -0.999 1.00 31.09 120 GLY A N 1
ATOM 972 C CA . GLY A 1 120 ? -17.287 31.832 -0.039 1.00 31.09 120 GLY A CA 1
ATOM 973 C C . GLY A 1 120 ? -15.761 31.792 -0.059 1.00 31.09 120 GLY A C 1
ATOM 974 O O . GLY A 1 120 ? -15.134 31.026 0.665 1.00 31.09 120 GLY A O 1
ATOM 975 N N . GLY A 1 121 ? -15.148 32.714 -0.800 1.00 31.00 121 GLY A N 1
ATOM 976 C CA . GLY A 1 121 ? -13.709 32.942 -0.764 1.00 31.00 121 GLY A CA 1
ATOM 977 C C . GLY A 1 121 ? -13.169 33.599 0.517 1.00 31.00 121 GLY A C 1
ATOM 978 O O . GLY A 1 121 ? -13.872 34.256 1.278 1.00 31.00 121 GLY A O 1
ATOM 979 N N . SER A 1 122 ? -11.840 33.509 0.616 1.00 47.16 122 SER A N 1
ATOM 980 C CA . SER A 1 122 ? -10.936 34.590 1.037 1.00 47.16 122 SER A CA 1
ATOM 981 C C . SER A 1 122 ? -10.930 35.023 2.510 1.00 47.16 122 SER A C 1
ATOM 983 O O . SER A 1 122 ? -11.726 35.871 2.911 1.00 47.16 122 SER A O 1
ATOM 985 N N . ARG A 1 123 ? -9.869 34.616 3.244 1.00 41.19 123 ARG A N 1
ATOM 986 C CA . ARG A 1 123 ? -8.821 35.560 3.735 1.00 41.19 123 ARG A CA 1
ATOM 987 C C . ARG A 1 123 ? -7.725 35.002 4.665 1.00 41.19 123 ARG A C 1
ATOM 989 O O . ARG A 1 123 ? -6.784 35.735 4.933 1.00 41.19 123 ARG A O 1
ATOM 996 N N . HIS A 1 124 ? -7.737 33.742 5.106 1.00 35.59 124 HIS A N 1
ATOM 997 C CA . HIS A 1 124 ? -6.764 33.269 6.124 1.00 35.59 124 HIS A CA 1
ATOM 998 C C . HIS A 1 124 ? -5.600 32.383 5.621 1.00 35.59 124 HIS A C 1
ATOM 1000 O O . HIS A 1 124 ? -4.848 31.851 6.427 1.00 35.59 124 HIS A O 1
ATOM 1006 N N . LYS A 1 125 ? -5.388 32.232 4.302 1.00 42.06 125 LYS A N 1
ATOM 1007 C CA . LYS A 1 125 ? -4.392 31.276 3.751 1.00 42.06 125 LYS A CA 1
ATOM 1008 C C . LYS A 1 125 ? -3.001 31.853 3.435 1.00 42.06 125 LYS A C 1
ATOM 1010 O O . LYS A 1 125 ? -2.103 31.092 3.086 1.00 42.06 125 LYS A O 1
ATOM 1015 N N . LYS A 1 126 ? -2.788 33.174 3.523 1.00 38.88 126 LYS A N 1
ATOM 1016 C CA . LYS A 1 126 ? -1.477 33.773 3.180 1.00 38.88 126 LYS A CA 1
ATOM 1017 C C . LYS A 1 126 ? -0.471 33.791 4.334 1.00 38.88 126 LYS A C 1
ATOM 1019 O O . LYS A 1 126 ? 0.713 33.654 4.078 1.00 38.88 126 LYS A O 1
ATOM 1024 N N . ILE A 1 127 ? -0.914 33.882 5.588 1.00 40.94 127 ILE A N 1
ATOM 1025 C CA . ILE A 1 127 ? 0.000 34.154 6.715 1.00 40.94 127 ILE A CA 1
ATOM 1026 C C . ILE A 1 127 ? 0.761 32.892 7.181 1.00 40.94 127 ILE A C 1
ATOM 1028 O O . ILE A 1 127 ? 1.859 32.990 7.726 1.00 40.94 127 ILE A O 1
ATOM 1032 N N . GLU A 1 128 ? 0.228 31.691 6.938 1.00 43.78 128 GLU A N 1
ATOM 1033 C CA . GLU A 1 128 ? 0.832 30.443 7.435 1.00 43.78 128 GLU A CA 1
ATOM 1034 C C . GLU A 1 128 ? 1.873 29.832 6.477 1.00 43.78 128 GLU A C 1
ATOM 1036 O O . GLU A 1 128 ? 2.820 29.181 6.920 1.00 43.78 128 GLU A O 1
ATOM 1041 N N . LYS A 1 129 ? 1.766 30.105 5.166 1.00 40.28 129 LYS A N 1
ATOM 1042 C CA . LYS A 1 129 ? 2.681 29.554 4.150 1.00 40.28 129 LYS A CA 1
ATOM 1043 C C . LYS A 1 129 ? 4.101 30.130 4.269 1.00 40.28 129 LYS A C 1
ATOM 1045 O O . LYS A 1 129 ? 5.074 29.394 4.113 1.00 40.28 129 LYS A O 1
ATOM 1050 N N . ASP A 1 130 ? 4.218 31.402 4.650 1.00 42.31 130 ASP A N 1
ATOM 1051 C CA . ASP A 1 130 ? 5.512 32.081 4.805 1.00 42.31 130 ASP A CA 1
ATOM 1052 C C . ASP A 1 130 ? 6.254 31.656 6.086 1.00 42.31 130 ASP A C 1
ATOM 1054 O O . ASP A 1 130 ? 7.483 31.549 6.095 1.00 42.31 130 ASP A O 1
ATOM 1058 N N . LYS A 1 131 ? 5.524 31.319 7.163 1.00 43.59 131 LYS A N 1
ATOM 1059 C CA . LYS A 1 131 ? 6.125 30.775 8.397 1.00 43.59 131 LYS A CA 1
ATOM 1060 C C . LYS A 1 131 ? 6.634 29.344 8.213 1.00 43.59 131 LYS A C 1
ATOM 1062 O O . LYS A 1 131 ? 7.673 28.992 8.774 1.00 43.59 131 LYS A O 1
ATOM 1067 N N . TYR A 1 132 ? 5.948 28.537 7.404 1.00 37.19 132 TYR A N 1
ATOM 1068 C CA . TYR A 1 132 ? 6.320 27.140 7.168 1.00 37.19 132 TYR A CA 1
ATOM 1069 C C . TYR A 1 132 ? 7.600 26.996 6.327 1.00 37.19 132 TYR A C 1
ATOM 1071 O O . TYR A 1 132 ? 8.404 26.096 6.570 1.00 37.19 132 TYR A O 1
ATOM 1079 N N . ASN A 1 133 ? 7.846 27.919 5.390 1.00 43.56 133 ASN A N 1
ATOM 1080 C CA . ASN A 1 133 ? 9.032 27.869 4.530 1.00 43.56 133 ASN A CA 1
ATOM 1081 C C . ASN A 1 133 ? 10.323 28.309 5.254 1.00 43.56 133 ASN A C 1
ATOM 1083 O O . ASN A 1 133 ? 11.416 27.868 4.911 1.00 43.56 133 ASN A O 1
ATOM 1087 N N . LYS A 1 134 ? 10.210 29.140 6.302 1.00 39.69 134 LYS A N 1
ATOM 1088 C CA . LYS A 1 134 ? 11.366 29.638 7.071 1.00 39.69 134 LYS A CA 1
ATOM 1089 C C . LYS A 1 134 ? 11.872 28.644 8.124 1.00 39.69 134 LYS A C 1
ATOM 1091 O O . LYS A 1 134 ? 13.058 28.655 8.436 1.00 39.69 134 LYS A O 1
ATOM 1096 N N . LYS A 1 135 ? 11.006 27.766 8.650 1.00 33.94 135 LYS A N 1
ATOM 1097 C CA . LYS A 1 135 ? 11.366 26.811 9.718 1.00 33.94 135 LYS A CA 1
ATOM 1098 C C . LYS A 1 135 ? 12.033 25.527 9.200 1.00 33.94 135 LYS A C 1
ATOM 1100 O O . LYS A 1 135 ? 12.851 24.954 9.907 1.00 33.94 135 LYS A O 1
ATOM 1105 N N . ARG A 1 136 ? 11.761 25.120 7.951 1.00 41.50 136 ARG A N 1
ATOM 1106 C CA . ARG A 1 136 ? 12.388 23.943 7.310 1.00 41.50 136 ARG A CA 1
ATOM 1107 C C . ARG A 1 136 ? 13.855 24.130 6.921 1.00 41.50 136 ARG A C 1
ATOM 1109 O O . ARG A 1 136 ? 14.554 23.145 6.750 1.00 41.50 136 ARG A O 1
ATOM 1116 N N . LYS A 1 137 ? 14.341 25.369 6.814 1.00 37.06 137 LYS A N 1
ATOM 1117 C CA . LYS A 1 137 ? 15.740 25.643 6.448 1.00 37.06 137 LYS A CA 1
ATOM 1118 C C . LYS A 1 137 ? 16.731 25.512 7.618 1.00 37.06 137 LYS A C 1
ATOM 1120 O O . LYS A 1 137 ? 17.917 25.712 7.402 1.00 37.06 137 LYS A O 1
ATOM 1125 N N . GLY A 1 138 ? 16.255 25.253 8.843 1.00 41.56 138 GLY A N 1
ATOM 1126 C CA . GLY A 1 138 ? 17.067 25.373 10.063 1.00 41.56 138 GLY A CA 1
ATOM 1127 C C . GLY A 1 138 ? 17.131 24.149 10.979 1.00 41.56 138 GLY A C 1
ATOM 1128 O O . GLY A 1 138 ? 17.827 24.217 11.984 1.00 41.56 138 GLY A O 1
ATOM 1129 N N . GLN A 1 139 ? 16.432 23.052 10.685 1.00 38.41 139 GLN A N 1
ATOM 1130 C CA . GLN A 1 139 ? 16.492 21.830 11.497 1.00 38.41 139 GLN A CA 1
ATOM 1131 C C . GLN A 1 139 ? 16.683 20.628 10.577 1.00 38.41 139 GLN A C 1
ATOM 1133 O O . GLN A 1 139 ? 15.720 20.111 10.020 1.00 38.41 139 GLN A O 1
ATOM 1138 N N . GLY A 1 140 ? 17.955 20.263 10.390 1.00 42.53 140 GLY A N 1
ATOM 1139 C CA . GLY A 1 140 ? 18.400 19.072 9.676 1.00 42.53 140 GLY A CA 1
ATOM 1140 C C . GLY A 1 140 ? 17.906 17.812 10.372 1.00 42.53 140 GLY A C 1
ATOM 1141 O O . GLY A 1 140 ? 18.489 17.363 11.354 1.00 42.53 140 GLY A O 1
ATOM 1142 N N . ILE A 1 141 ? 16.794 17.292 9.870 1.00 37.81 141 ILE A N 1
ATOM 1143 C CA . ILE A 1 141 ? 16.365 15.916 10.073 1.00 37.81 141 ILE A CA 1
ATOM 1144 C C . ILE A 1 141 ? 16.394 15.324 8.670 1.00 37.81 141 ILE A C 1
ATOM 1146 O O . ILE A 1 141 ? 15.514 15.588 7.851 1.00 37.81 141 ILE A O 1
ATOM 1150 N N . GLU A 1 142 ? 17.509 14.665 8.386 1.00 37.78 142 GLU A N 1
ATOM 1151 C CA . GLU A 1 142 ? 17.755 13.869 7.195 1.00 37.78 142 GLU A CA 1
ATOM 1152 C C . GLU A 1 142 ? 16.872 12.621 7.308 1.00 37.78 142 GLU A C 1
ATOM 1154 O O . GLU A 1 142 ? 17.164 11.695 8.060 1.00 37.78 142 GLU A O 1
ATOM 1159 N N . ASP A 1 143 ? 15.733 12.630 6.615 1.00 40.56 143 ASP A N 1
ATOM 1160 C CA . ASP A 1 143 ? 15.142 11.379 6.163 1.00 40.56 143 ASP A CA 1
ATOM 1161 C C . ASP A 1 143 ? 16.085 10.855 5.073 1.00 40.56 143 ASP A C 1
ATOM 1163 O O . ASP A 1 143 ? 16.111 11.401 3.968 1.00 40.56 143 ASP A O 1
ATOM 1167 N N . ASP A 1 144 ? 16.871 9.824 5.395 1.00 36.31 144 ASP A N 1
ATOM 1168 C CA . ASP A 1 144 ? 17.601 8.968 4.450 1.00 36.31 144 ASP A CA 1
ATOM 1169 C C . ASP A 1 144 ? 16.608 8.237 3.516 1.00 36.31 144 ASP A C 1
ATOM 1171 O O . ASP A 1 144 ? 16.407 7.023 3.556 1.00 36.31 144 ASP A O 1
ATOM 1175 N N . LEU A 1 145 ? 15.923 9.006 2.676 1.00 38.00 145 LEU A N 1
ATOM 1176 C CA . LEU A 1 145 ? 15.205 8.578 1.487 1.00 38.00 145 LEU A CA 1
ATOM 1177 C C . LEU A 1 145 ? 15.870 9.320 0.340 1.00 38.00 145 LEU A C 1
ATOM 1179 O O . LEU A 1 145 ? 15.420 10.401 -0.039 1.00 38.00 145 LEU A O 1
ATOM 1183 N N . ASP A 1 146 ? 16.977 8.721 -0.104 1.00 42.72 146 ASP A N 1
ATOM 1184 C CA . ASP A 1 146 ? 17.837 9.091 -1.226 1.00 42.72 146 ASP A CA 1
ATOM 1185 C C . ASP A 1 146 ? 17.290 10.276 -2.027 1.00 42.72 146 ASP A C 1
ATOM 1187 O O . ASP A 1 146 ? 16.321 10.203 -2.794 1.00 42.72 146 ASP A O 1
ATOM 1191 N N . GLU A 1 147 ? 17.899 11.408 -1.716 1.00 35.66 147 GLU A N 1
ATOM 1192 C CA . GLU A 1 147 ? 17.689 12.716 -2.279 1.00 35.66 147 GLU A CA 1
ATOM 1193 C C . GLU A 1 147 ? 17.584 12.642 -3.808 1.00 35.66 147 GLU A C 1
ATOM 1195 O O . GLU A 1 147 ? 18.572 12.557 -4.524 1.00 35.66 147 GLU A O 1
ATOM 1200 N N . GLY A 1 148 ? 16.356 12.703 -4.325 1.00 41.56 148 GLY A N 1
ATOM 1201 C CA . GLY A 1 148 ? 16.034 13.461 -5.533 1.00 41.56 148 GLY A CA 1
ATOM 1202 C C . GLY A 1 148 ? 16.916 13.255 -6.769 1.00 41.56 148 GLY A C 1
ATOM 1203 O O . GLY A 1 148 ? 17.054 14.194 -7.554 1.00 41.56 148 GLY A O 1
ATOM 1204 N N . THR A 1 149 ? 17.461 12.067 -7.018 1.00 42.81 149 THR A N 1
ATOM 1205 C CA . THR A 1 149 ? 18.087 11.777 -8.307 1.00 42.81 149 THR A CA 1
ATOM 1206 C C . THR A 1 149 ? 16.967 11.500 -9.305 1.00 42.81 149 THR A C 1
ATOM 1208 O O . THR A 1 149 ? 16.440 10.401 -9.458 1.00 42.81 149 THR A O 1
ATOM 1211 N N . ALA A 1 150 ? 16.504 12.570 -9.950 1.00 54.00 150 ALA A N 1
ATOM 1212 C CA . ALA A 1 150 ? 15.564 12.506 -11.056 1.00 54.00 150 ALA A CA 1
ATOM 1213 C C . ALA A 1 150 ? 16.228 11.770 -12.229 1.00 54.00 150 ALA A C 1
ATOM 1215 O O . ALA A 1 150 ? 16.787 12.397 -13.128 1.00 54.00 150 ALA A O 1
ATOM 1216 N N . TYR A 1 151 ? 16.196 10.437 -12.210 1.00 62.31 151 TYR A N 1
ATOM 1217 C CA . TYR A 1 151 ? 16.768 9.644 -13.284 1.00 62.31 151 TYR A CA 1
ATOM 1218 C C . TYR A 1 151 ? 15.940 9.875 -14.549 1.00 62.31 151 TYR A C 1
ATOM 1220 O O . TYR A 1 151 ? 14.723 9.624 -14.551 1.00 62.31 151 TYR A O 1
ATOM 1228 N N . PRO A 1 152 ? 16.560 10.387 -15.628 1.00 70.38 152 PRO A N 1
ATOM 1229 C CA . PRO A 1 152 ? 15.865 10.515 -16.889 1.00 70.38 152 PRO A CA 1
ATOM 1230 C C . PRO A 1 152 ? 15.472 9.114 -17.376 1.00 70.38 152 PRO A C 1
ATOM 1232 O O . PRO A 1 152 ? 16.205 8.151 -17.142 1.00 70.38 152 PRO A O 1
ATOM 1235 N N . PRO A 1 153 ? 14.336 8.964 -18.064 1.00 78.31 153 PRO A N 1
ATOM 1236 C CA . PRO A 1 153 ? 13.898 7.684 -18.608 1.00 78.31 153 PRO A CA 1
ATOM 1237 C C . PRO A 1 153 ? 14.754 7.289 -19.823 1.00 78.31 153 PRO A C 1
ATOM 1239 O O . PRO A 1 153 ? 14.350 7.425 -20.977 1.00 78.31 153 PRO A O 1
ATOM 1242 N N . THR A 1 154 ? 15.977 6.837 -19.556 1.00 83.38 154 THR A N 1
ATOM 1243 C CA . THR A 1 154 ? 16.954 6.371 -20.544 1.00 83.38 154 THR A CA 1
ATOM 1244 C C . THR A 1 154 ? 17.138 4.860 -20.444 1.00 83.38 154 THR A C 1
ATOM 1246 O O . THR A 1 154 ? 16.902 4.246 -19.402 1.00 83.38 154 THR A O 1
ATOM 1249 N N . ILE A 1 155 ? 17.592 4.244 -21.538 1.00 84.56 155 ILE A N 1
ATOM 1250 C CA . ILE A 1 155 ? 17.918 2.809 -21.566 1.00 84.56 155 ILE A CA 1
ATOM 1251 C C . ILE A 1 155 ? 19.025 2.462 -20.570 1.00 84.56 155 ILE A C 1
ATOM 1253 O O . ILE A 1 155 ? 18.986 1.397 -19.961 1.00 84.56 155 ILE A O 1
ATOM 1257 N N . GLU A 1 156 ? 19.999 3.349 -20.383 1.00 82.81 156 GLU A N 1
ATOM 1258 C CA . GLU A 1 156 ? 21.092 3.136 -19.431 1.00 82.81 156 GLU A CA 1
ATOM 1259 C C . GLU A 1 156 ? 20.571 3.028 -17.998 1.00 82.81 156 GLU A C 1
ATOM 1261 O O . GLU A 1 156 ? 20.919 2.081 -17.296 1.00 82.81 156 GLU A O 1
ATOM 1266 N N . ASN A 1 157 ? 19.640 3.903 -17.610 1.00 84.06 157 ASN A N 1
ATOM 1267 C CA . ASN A 1 157 ? 19.012 3.834 -16.294 1.00 84.06 157 ASN A CA 1
ATOM 1268 C C . ASN A 1 157 ? 18.146 2.574 -16.149 1.00 84.06 157 ASN A C 1
ATOM 1270 O O . ASN A 1 157 ? 18.158 1.944 -15.099 1.00 84.06 157 ASN A O 1
ATOM 1274 N N . LEU A 1 158 ? 17.474 2.114 -17.214 1.00 85.19 158 LEU A N 1
ATOM 1275 C CA . LEU A 1 158 ? 16.800 0.807 -17.187 1.00 85.19 158 LEU A CA 1
ATOM 1276 C C . LEU A 1 158 ? 17.792 -0.345 -16.961 1.00 85.19 158 LEU A C 1
ATOM 1278 O O . LEU A 1 158 ? 17.500 -1.263 -16.199 1.00 85.19 158 LEU A O 1
ATOM 1282 N N . ARG A 1 159 ? 18.986 -0.305 -17.566 1.00 86.56 159 ARG A N 1
ATOM 1283 C CA . ARG A 1 159 ? 20.029 -1.312 -17.301 1.00 86.56 159 ARG A CA 1
ATOM 1284 C C . ARG A 1 159 ? 20.557 -1.235 -15.870 1.00 86.56 159 ARG A C 1
ATOM 1286 O O . ARG A 1 159 ? 20.864 -2.283 -15.307 1.00 86.56 159 ARG A O 1
ATOM 1293 N N . MET A 1 160 ? 20.640 -0.041 -15.280 1.00 82.12 160 MET A N 1
ATOM 1294 C CA . MET A 1 160 ? 21.023 0.129 -13.874 1.00 82.12 160 MET A CA 1
ATOM 1295 C C . MET A 1 160 ? 20.024 -0.549 -12.940 1.00 82.12 160 MET A C 1
ATOM 1297 O O . MET A 1 160 ? 20.434 -1.381 -12.144 1.00 82.12 160 MET A O 1
ATOM 1301 N N . ILE A 1 161 ? 18.719 -0.327 -13.126 1.00 81.38 161 ILE A N 1
ATOM 1302 C CA . ILE A 1 161 ? 17.653 -1.024 -12.375 1.00 81.38 161 ILE A CA 1
ATOM 1303 C C . ILE A 1 161 ? 17.842 -2.548 -12.444 1.00 81.38 161 ILE A C 1
ATOM 1305 O O . ILE A 1 161 ? 17.753 -3.245 -11.432 1.00 81.38 161 ILE A O 1
ATOM 1309 N N . VAL A 1 162 ? 18.151 -3.076 -13.634 1.00 85.62 162 VAL A N 1
ATOM 1310 C CA . VAL A 1 162 ? 18.375 -4.516 -13.830 1.00 85.62 162 VAL A CA 1
ATOM 1311 C C . VAL A 1 162 ? 19.613 -5.018 -13.090 1.00 85.62 162 VAL A C 1
ATOM 1313 O O . VAL A 1 162 ? 19.585 -6.093 -12.488 1.00 85.62 162 VAL A O 1
ATOM 1316 N N . LYS A 1 163 ? 20.696 -4.242 -13.125 1.00 84.69 163 LYS A N 1
ATOM 1317 C CA . LYS A 1 163 ? 21.968 -4.576 -12.482 1.00 84.69 163 LYS A CA 1
ATOM 1318 C C . LYS A 1 163 ? 21.870 -4.502 -10.959 1.00 84.69 163 LYS A C 1
ATOM 1320 O O . LYS A 1 163 ? 22.294 -5.433 -10.277 1.00 84.69 163 LYS A O 1
ATOM 1325 N N . A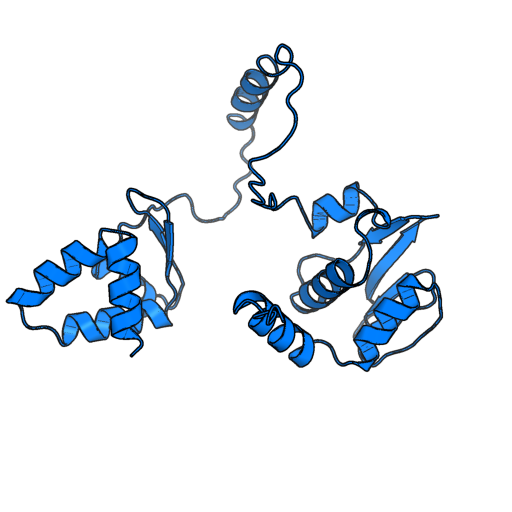SP A 1 164 ? 21.276 -3.429 -10.457 1.00 82.69 164 ASP A N 1
ATOM 1326 C CA . ASP A 1 164 ? 21.181 -3.124 -9.033 1.00 82.69 164 ASP A CA 1
ATOM 1327 C C . ASP A 1 164 ? 20.047 -3.918 -8.367 1.00 82.69 164 ASP A C 1
ATOM 1329 O O . ASP A 1 164 ? 19.999 -4.027 -7.144 1.00 82.69 164 ASP A O 1
ATOM 1333 N N . LYS A 1 165 ? 19.163 -4.541 -9.166 1.00 82.38 165 LYS A N 1
ATOM 1334 C CA . LYS A 1 165 ? 17.985 -5.312 -8.724 1.00 82.38 165 LYS A CA 1
ATOM 1335 C C . LYS A 1 165 ? 17.050 -4.505 -7.824 1.00 82.38 165 LYS A C 1
ATOM 1337 O O . LYS A 1 165 ? 16.344 -5.060 -6.983 1.00 82.38 165 LYS A O 1
ATOM 1342 N N . GLN A 1 166 ? 17.039 -3.196 -8.019 1.00 74.81 166 GLN A N 1
ATOM 1343 C CA . GLN A 1 166 ? 16.213 -2.250 -7.283 1.00 74.81 166 GLN A CA 1
ATOM 1344 C C . GLN A 1 166 ? 15.203 -1.610 -8.221 1.00 74.81 166 GLN A C 1
ATOM 1346 O O . GLN A 1 166 ? 15.346 -1.685 -9.434 1.00 74.81 166 GLN A O 1
ATOM 1351 N N . HIS A 1 167 ? 14.162 -1.004 -7.663 1.00 77.06 167 HIS A N 1
ATOM 1352 C CA . HIS A 1 167 ? 13.233 -0.184 -8.427 1.00 77.06 167 HIS A CA 1
ATOM 1353 C C . HIS A 1 167 ? 13.694 1.275 -8.381 1.00 77.06 167 HIS A C 1
ATOM 1355 O O . HIS A 1 167 ? 14.181 1.736 -7.353 1.00 77.06 167 HIS A O 1
ATOM 1361 N N . GLN A 1 168 ? 13.519 2.014 -9.475 1.00 74.94 168 GLN A N 1
ATOM 1362 C CA . GLN A 1 168 ? 13.819 3.446 -9.534 1.00 74.94 168 GLN A CA 1
ATOM 1363 C C . GLN A 1 168 ? 12.606 4.242 -9.995 1.00 74.94 168 GLN A C 1
ATOM 1365 O O . GLN A 1 168 ? 11.691 3.745 -10.656 1.00 74.94 168 GLN A O 1
ATOM 1370 N N . LYS A 1 169 ? 12.610 5.523 -9.641 1.00 80.06 169 LYS A N 1
ATOM 1371 C CA . LYS A 1 169 ? 11.571 6.471 -10.013 1.00 80.06 169 LYS A CA 1
ATOM 1372 C C . LYS A 1 169 ? 12.025 7.293 -11.214 1.00 80.06 169 LYS A C 1
ATOM 1374 O O . LYS A 1 169 ? 12.954 8.086 -11.114 1.00 80.06 169 LYS A O 1
ATOM 1379 N N . PHE A 1 170 ? 11.342 7.129 -12.340 1.00 79.44 170 PHE A N 1
ATOM 1380 C CA . PHE A 1 170 ? 11.606 7.895 -13.553 1.00 79.44 170 PHE A CA 1
ATOM 1381 C C . PHE A 1 170 ? 10.741 9.147 -13.602 1.00 79.44 170 PHE A C 1
ATOM 1383 O O . PHE A 1 170 ? 9.517 9.097 -13.426 1.00 79.44 170 PHE A O 1
ATOM 1390 N N . MET A 1 171 ? 11.395 10.276 -13.862 1.00 75.44 171 MET A N 1
ATOM 1391 C CA . MET A 1 171 ? 10.757 11.583 -13.973 1.00 75.44 171 MET A CA 1
ATOM 1392 C C . MET A 1 171 ? 10.591 11.947 -15.448 1.00 75.44 171 MET A C 1
ATOM 1394 O O . MET A 1 171 ? 11.556 11.999 -16.206 1.00 75.44 171 MET A O 1
ATOM 1398 N N . PHE A 1 172 ? 9.355 12.223 -15.853 1.00 77.38 172 PHE A N 1
ATOM 1399 C CA . PHE A 1 172 ? 9.002 12.671 -17.197 1.00 77.38 172 PHE A CA 1
ATOM 1400 C C . PHE A 1 172 ? 8.584 14.147 -17.157 1.00 77.38 172 PHE A C 1
ATOM 1402 O O . PHE A 1 172 ? 8.133 14.637 -16.119 1.00 77.38 172 PHE A O 1
ATOM 1409 N N . PRO A 1 173 ? 8.595 14.856 -18.301 1.00 71.12 173 PRO A N 1
ATOM 1410 C CA . PRO A 1 173 ? 8.060 16.220 -18.377 1.00 71.12 173 PRO A CA 1
ATOM 1411 C C . PRO A 1 173 ? 6.592 16.337 -17.928 1.00 71.12 173 PRO A C 1
ATOM 1413 O O . PRO A 1 173 ? 6.153 17.395 -17.491 1.00 71.12 173 PRO A O 1
ATOM 1416 N N . LYS A 1 174 ? 5.822 15.245 -18.041 1.00 66.56 174 LYS A N 1
ATOM 1417 C CA . LYS A 1 174 ? 4.410 15.151 -17.640 1.00 66.56 174 LYS A CA 1
ATOM 1418 C C . LYS A 1 174 ? 4.177 13.995 -16.662 1.00 66.56 174 LYS A C 1
ATOM 1420 O O . LYS A 1 174 ? 3.474 13.030 -16.963 1.00 66.56 174 LYS A O 1
ATOM 1425 N N . GLY A 1 175 ? 4.775 14.099 -15.479 1.00 68.69 175 GLY A N 1
ATOM 1426 C CA . GLY A 1 175 ? 4.560 13.177 -14.363 1.00 68.69 175 GLY A CA 1
ATOM 1427 C C . GLY A 1 175 ? 5.707 12.194 -14.153 1.00 68.69 175 GLY A C 1
ATOM 1428 O O . GLY A 1 175 ? 6.795 12.361 -14.681 1.00 68.69 175 GLY A O 1
ATOM 1429 N N . GLN A 1 176 ? 5.461 11.164 -13.355 1.00 77.88 176 GLN A N 1
ATOM 1430 C CA . GLN A 1 176 ? 6.471 10.195 -12.922 1.00 77.88 176 GLN A CA 1
ATOM 1431 C C . GLN A 1 176 ? 5.947 8.765 -13.095 1.00 77.88 176 GLN A C 1
ATOM 1433 O O . GLN A 1 176 ? 4.726 8.564 -13.126 1.00 77.88 176 GLN A O 1
ATOM 1438 N N . ALA A 1 177 ? 6.852 7.794 -13.204 1.00 79.62 177 ALA A N 1
ATOM 1439 C CA . ALA A 1 177 ? 6.540 6.367 -13.139 1.00 79.62 177 ALA A CA 1
ATOM 1440 C C . ALA A 1 177 ? 7.591 5.646 -12.290 1.00 79.62 177 ALA A C 1
ATOM 1442 O O . ALA A 1 177 ? 8.774 5.975 -12.352 1.00 79.62 177 ALA A O 1
ATOM 1443 N N . LEU A 1 178 ? 7.151 4.682 -11.486 1.00 81.62 178 LEU A N 1
ATOM 1444 C CA . LEU A 1 178 ? 8.041 3.804 -10.736 1.00 81.62 178 LEU A CA 1
ATOM 1445 C C . LEU A 1 178 ? 8.294 2.563 -11.590 1.00 81.62 178 LEU A C 1
ATOM 1447 O O . LEU A 1 178 ? 7.349 1.939 -12.068 1.00 81.62 178 LEU A O 1
ATOM 1451 N N . VAL A 1 179 ? 9.564 2.263 -11.829 1.00 83.31 179 VAL A N 1
ATOM 1452 C CA . VAL A 1 179 ? 10.003 1.190 -12.717 1.00 83.31 179 VAL A CA 1
ATOM 1453 C C . VAL A 1 179 ? 10.718 0.147 -11.877 1.00 83.31 179 VAL A C 1
ATOM 1455 O O . VAL A 1 179 ? 11.692 0.453 -11.190 1.00 83.31 179 VAL A O 1
ATOM 1458 N N . ASP A 1 180 ? 10.216 -1.082 -11.920 1.00 89.56 180 ASP A N 1
ATOM 1459 C CA . ASP A 1 180 ? 10.791 -2.218 -11.213 1.00 89.56 180 ASP A CA 1
ATOM 1460 C C . ASP A 1 180 ? 11.777 -3.012 -12.085 1.00 89.56 180 ASP A C 1
ATOM 1462 O O . ASP A 1 180 ? 11.879 -2.829 -13.303 1.00 89.56 180 ASP A O 1
ATOM 1466 N N . LEU A 1 181 ? 12.504 -3.921 -11.432 1.00 87.06 181 LEU A N 1
ATOM 1467 C CA . LEU A 1 181 ? 13.454 -4.841 -12.061 1.00 87.06 181 LEU A CA 1
ATOM 1468 C C . LEU A 1 181 ? 12.831 -5.611 -13.233 1.00 87.06 181 LEU A C 1
ATOM 1470 O O . LEU A 1 181 ? 13.456 -5.765 -14.282 1.00 87.06 181 LEU A O 1
ATOM 1474 N N . PHE A 1 182 ? 11.606 -6.103 -13.057 1.00 89.50 182 PHE A N 1
ATOM 1475 C CA . PHE A 1 182 ? 10.929 -6.924 -14.056 1.00 89.50 182 PHE A CA 1
ATOM 1476 C C . PHE A 1 182 ? 10.608 -6.120 -15.321 1.00 89.50 182 PHE A C 1
ATOM 1478 O O . PHE A 1 182 ? 10.972 -6.522 -16.428 1.00 89.50 182 PHE A O 1
ATOM 1485 N N . THR A 1 183 ? 10.007 -4.944 -15.150 1.00 87.38 183 THR A N 1
ATOM 1486 C CA . THR A 1 183 ? 9.676 -4.018 -16.235 1.00 87.38 183 THR A CA 1
ATOM 1487 C C . THR A 1 183 ? 10.927 -3.570 -16.973 1.00 87.38 183 THR A C 1
ATOM 1489 O O . THR A 1 183 ? 10.968 -3.610 -18.204 1.00 87.38 183 THR A O 1
ATOM 1492 N N . ALA A 1 184 ? 11.968 -3.173 -16.239 1.00 89.56 184 ALA A N 1
ATOM 1493 C CA . ALA A 1 184 ? 13.212 -2.733 -16.849 1.00 89.56 184 ALA A CA 1
ATOM 1494 C C . ALA A 1 184 ? 13.893 -3.860 -17.634 1.00 89.56 184 ALA A C 1
ATOM 1496 O O . ALA A 1 184 ? 14.336 -3.631 -18.759 1.00 89.56 184 ALA A O 1
ATOM 1497 N N . SER A 1 185 ? 13.905 -5.084 -17.095 1.00 90.62 185 SER A N 1
ATOM 1498 C CA . SER A 1 185 ? 14.462 -6.257 -17.776 1.00 90.62 185 SER A CA 1
ATOM 1499 C C . SER A 1 185 ? 13.760 -6.523 -19.108 1.00 90.62 185 SER A C 1
ATOM 1501 O O . SER A 1 185 ? 14.425 -6.653 -20.135 1.00 90.62 185 SER A O 1
ATOM 1503 N N . ALA A 1 186 ? 12.425 -6.509 -19.124 1.00 90.12 186 ALA A N 1
ATOM 1504 C CA . ALA A 1 186 ? 11.648 -6.708 -20.344 1.00 90.12 186 ALA A CA 1
ATOM 1505 C C . ALA A 1 186 ? 11.943 -5.622 -21.397 1.00 90.12 186 ALA A C 1
ATOM 1507 O O . ALA A 1 186 ? 12.177 -5.918 -22.570 1.00 90.12 186 ALA A O 1
ATOM 1508 N N . MET A 1 187 ? 11.999 -4.353 -20.985 1.00 87.75 187 MET A N 1
ATOM 1509 C CA . MET A 1 187 ? 12.274 -3.240 -21.898 1.00 87.75 187 MET A CA 1
ATOM 1510 C C . MET A 1 187 ? 13.699 -3.269 -22.467 1.00 87.75 187 MET A C 1
ATOM 1512 O O . MET A 1 187 ? 13.889 -2.967 -23.647 1.00 87.75 187 MET A O 1
ATOM 1516 N N . VAL A 1 188 ? 14.695 -3.655 -21.663 1.00 90.50 188 VAL A N 1
ATOM 1517 C CA . VAL A 1 188 ? 16.084 -3.825 -22.121 1.00 90.50 188 VAL A CA 1
ATOM 1518 C C . VAL A 1 188 ? 16.182 -4.964 -23.136 1.00 90.50 188 VAL A C 1
ATOM 1520 O O . VAL A 1 188 ? 16.821 -4.793 -24.172 1.00 90.50 188 VAL A O 1
ATOM 1523 N N . GLN A 1 189 ? 15.499 -6.087 -22.897 1.00 89.75 189 GLN A N 1
ATOM 1524 C CA . GLN A 1 189 ? 15.471 -7.215 -23.834 1.00 89.75 189 GLN A CA 1
ATOM 1525 C C . GLN A 1 189 ? 14.856 -6.826 -25.182 1.00 89.75 189 GLN A C 1
ATOM 1527 O O . GLN A 1 189 ? 15.423 -7.139 -26.230 1.00 89.75 189 GLN A O 1
ATOM 1532 N N . VAL A 1 190 ? 13.745 -6.078 -25.173 1.00 87.38 190 VAL A N 1
ATOM 1533 C CA . VAL A 1 190 ? 13.163 -5.526 -26.405 1.00 87.38 190 VAL A CA 1
ATOM 1534 C C . VAL A 1 190 ? 14.163 -4.617 -27.110 1.00 87.38 190 VAL A C 1
ATOM 1536 O O . VAL A 1 190 ? 14.382 -4.772 -28.308 1.00 87.38 190 VAL A O 1
ATOM 1539 N N . TYR A 1 191 ? 14.804 -3.697 -26.388 1.00 86.69 191 TYR A N 1
ATOM 1540 C CA . TYR A 1 191 ? 15.789 -2.786 -26.972 1.00 86.69 191 TYR A CA 1
ATOM 1541 C C . TYR A 1 191 ? 16.971 -3.526 -27.617 1.00 86.69 191 TYR A C 1
ATOM 1543 O O . TYR A 1 191 ? 17.427 -3.149 -28.702 1.00 86.69 191 TYR A O 1
ATOM 1551 N N . ASP A 1 192 ? 17.448 -4.594 -26.982 1.00 89.19 192 ASP A N 1
ATOM 1552 C CA . ASP A 1 192 ? 18.537 -5.420 -27.498 1.00 89.19 192 ASP A CA 1
ATOM 1553 C C . ASP A 1 192 ? 18.121 -6.214 -28.744 1.00 89.19 192 ASP A C 1
ATOM 1555 O O . ASP A 1 192 ? 18.916 -6.321 -29.679 1.00 89.19 192 ASP A O 1
ATOM 1559 N N . ALA A 1 193 ? 16.858 -6.641 -28.829 1.00 87.56 193 ALA A N 1
ATOM 1560 C CA . ALA A 1 193 ? 16.287 -7.327 -29.990 1.00 87.56 193 ALA A CA 1
ATOM 1561 C C . ALA A 1 193 ? 15.965 -6.406 -31.193 1.00 87.56 193 ALA A C 1
ATOM 1563 O O . ALA A 1 193 ? 15.740 -6.892 -32.305 1.00 87.56 193 ALA A O 1
ATOM 1564 N N . LEU A 1 194 ? 15.928 -5.078 -31.016 1.00 85.19 194 LEU A N 1
ATOM 1565 C CA . LEU A 1 194 ? 15.586 -4.133 -32.087 1.00 85.19 194 LEU A CA 1
ATOM 1566 C C . LEU A 1 194 ? 16.746 -3.875 -33.068 1.00 85.19 194 LEU A C 1
ATOM 1568 O O . LEU A 1 194 ? 17.911 -3.746 -32.698 1.00 85.19 194 LEU A O 1
ATOM 1572 N N . LYS A 1 195 ? 16.407 -3.668 -34.349 1.00 89.31 195 LYS A N 1
ATOM 1573 C CA . LYS A 1 195 ? 17.351 -3.185 -35.379 1.00 89.31 195 LYS A CA 1
ATOM 1574 C C . LYS A 1 195 ? 17.813 -1.747 -35.068 1.00 89.31 195 LYS A C 1
ATOM 1576 O O . LYS A 1 195 ? 17.003 -0.962 -34.566 1.00 89.31 195 LYS A O 1
ATOM 1581 N N . PRO A 1 196 ? 19.037 -1.329 -35.453 1.00 82.75 196 PRO A N 1
ATOM 1582 C CA . PRO A 1 196 ? 19.589 -0.005 -35.116 1.00 82.75 196 PRO A CA 1
ATOM 1583 C C . PRO A 1 196 ? 18.703 1.174 -35.555 1.00 82.75 196 PRO A C 1
ATOM 1585 O O . PRO A 1 196 ? 18.571 2.152 -34.825 1.00 82.75 196 PRO A O 1
ATOM 1588 N N . ALA A 1 197 ? 18.007 1.056 -36.691 1.00 80.81 197 ALA A N 1
ATOM 1589 C CA . ALA A 1 197 ? 17.058 2.071 -37.159 1.00 80.81 197 ALA A CA 1
ATOM 1590 C C . ALA A 1 197 ? 15.829 2.258 -36.239 1.00 80.81 197 ALA A C 1
ATOM 1592 O O . ALA A 1 197 ? 15.210 3.320 -36.239 1.00 80.81 197 ALA A O 1
ATOM 1593 N N . THR A 1 198 ? 15.463 1.238 -35.455 1.00 83.06 198 THR A N 1
ATOM 1594 C CA . THR A 1 198 ? 14.290 1.258 -34.559 1.00 83.06 198 THR A CA 1
ATOM 1595 C C . THR A 1 198 ? 14.673 1.595 -33.117 1.00 83.06 198 THR A C 1
ATOM 1597 O O . THR A 1 198 ? 13.854 2.159 -32.397 1.00 83.06 198 THR A O 1
ATOM 1600 N N . LYS A 1 199 ? 15.930 1.351 -32.715 1.00 84.88 199 LYS A N 1
ATOM 1601 C CA . LYS A 1 199 ? 16.454 1.702 -31.381 1.00 84.88 199 LYS A CA 1
ATOM 1602 C C . LYS A 1 199 ? 16.294 3.189 -31.056 1.00 84.88 199 LYS A C 1
ATOM 1604 O O . LYS A 1 199 ? 15.770 3.518 -30.000 1.00 84.88 199 LYS A O 1
ATOM 1609 N N . LYS A 1 200 ? 16.609 4.080 -32.006 1.00 85.94 200 LYS A N 1
ATOM 1610 C CA . LYS A 1 200 ? 16.409 5.533 -31.837 1.00 85.94 200 LYS A CA 1
ATOM 1611 C C . LYS A 1 200 ? 14.946 5.903 -31.575 1.00 85.94 200 LYS A C 1
ATOM 1613 O O . LYS A 1 200 ? 14.648 6.664 -30.666 1.00 85.94 200 LYS A O 1
ATOM 1618 N N . LYS A 1 201 ? 14.017 5.306 -32.330 1.00 83.69 201 LYS A N 1
ATOM 1619 C CA . LYS A 1 201 ? 12.575 5.531 -32.129 1.00 83.69 201 LYS A CA 1
ATOM 1620 C C . LYS A 1 201 ? 12.115 5.032 -30.760 1.00 83.69 201 LYS A C 1
ATOM 1622 O O . LYS A 1 201 ? 11.269 5.661 -30.137 1.00 83.69 201 LYS A O 1
ATOM 1627 N N . PHE A 1 202 ? 12.670 3.913 -30.295 1.00 83.94 202 PHE A N 1
ATOM 1628 C CA . PHE A 1 202 ? 12.388 3.381 -28.966 1.00 83.94 202 PHE A CA 1
ATOM 1629 C C . PHE A 1 202 ? 12.893 4.318 -27.862 1.00 83.94 202 PHE A C 1
ATOM 1631 O O . PHE A 1 202 ? 12.134 4.644 -26.956 1.00 83.94 202 PHE A O 1
ATOM 1638 N N . GLU A 1 203 ? 14.120 4.830 -27.983 1.00 84.75 203 GLU A N 1
ATOM 1639 C CA . GLU A 1 203 ? 14.687 5.831 -27.067 1.00 84.75 203 GLU A CA 1
ATOM 1640 C C . GLU A 1 203 ? 13.859 7.120 -27.005 1.00 84.75 203 GLU A C 1
ATOM 1642 O O . GLU A 1 203 ? 13.695 7.703 -25.936 1.00 84.75 203 GLU A O 1
ATOM 1647 N N . ASP A 1 204 ? 13.293 7.564 -28.124 1.00 85.62 204 ASP A N 1
ATOM 1648 C CA . ASP A 1 204 ? 12.426 8.742 -28.134 1.00 85.62 204 ASP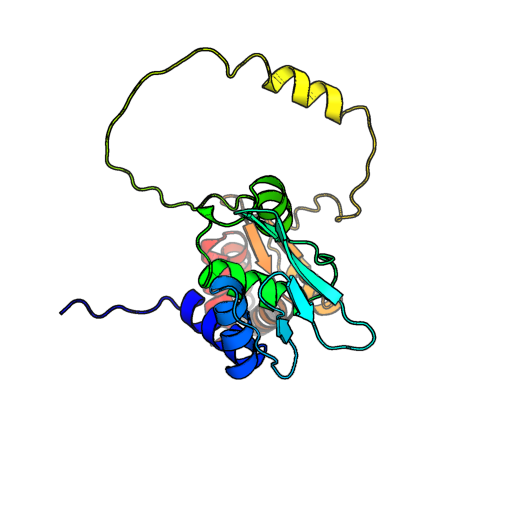 A CA 1
ATOM 1649 C C . ASP A 1 204 ? 11.050 8.462 -27.514 1.00 85.62 204 ASP A C 1
ATOM 1651 O O . ASP A 1 204 ? 10.493 9.323 -26.830 1.00 85.62 204 ASP A O 1
ATOM 1655 N N . MET A 1 205 ? 10.515 7.246 -27.674 1.00 82.62 205 MET A N 1
ATOM 1656 C CA . MET A 1 205 ? 9.256 6.849 -27.038 1.00 82.62 205 MET A CA 1
ATOM 1657 C C . MET A 1 205 ? 9.380 6.786 -25.516 1.00 82.62 205 MET A C 1
ATOM 1659 O O . MET A 1 205 ? 8.518 7.333 -24.822 1.00 82.62 205 MET A O 1
ATOM 1663 N N . ILE A 1 206 ? 10.450 6.185 -24.988 1.00 84.44 206 ILE A N 1
ATOM 1664 C CA . ILE A 1 206 ? 10.646 6.058 -23.536 1.00 84.44 206 ILE A CA 1
ATOM 1665 C C . ILE A 1 206 ? 10.857 7.407 -22.842 1.00 84.44 206 ILE A C 1
ATOM 1667 O O . ILE A 1 206 ? 10.569 7.502 -21.660 1.00 84.44 206 ILE A O 1
ATOM 1671 N N . LYS A 1 207 ? 11.271 8.473 -23.547 1.00 84.62 207 LYS A N 1
ATOM 1672 C CA . LYS A 1 207 ? 11.401 9.827 -22.965 1.00 84.62 207 LYS A CA 1
ATOM 1673 C C . LYS A 1 207 ? 10.067 10.447 -22.547 1.00 84.62 207 LYS A C 1
ATOM 1675 O O . LYS A 1 207 ? 10.030 11.376 -21.741 1.00 84.62 207 LYS A O 1
ATOM 1680 N N . SER A 1 208 ? 8.964 9.953 -23.102 1.00 82.19 208 SER A N 1
ATOM 1681 C CA . SER A 1 208 ? 7.612 10.410 -22.794 1.00 82.19 208 SER A CA 1
ATOM 1682 C C . SER A 1 208 ? 6.891 9.392 -21.916 1.00 82.19 208 SER A C 1
ATOM 1684 O O . SER A 1 208 ? 7.025 8.191 -22.126 1.00 82.19 208 SER A O 1
ATOM 1686 N N . LYS A 1 209 ? 6.065 9.851 -20.970 1.00 79.69 209 LYS A N 1
ATOM 1687 C CA . LYS A 1 209 ? 5.299 8.944 -20.099 1.00 79.69 209 LYS A CA 1
ATOM 1688 C C . LYS A 1 209 ? 4.391 8.007 -20.906 1.00 79.69 209 LYS A C 1
ATOM 1690 O O . LYS A 1 209 ? 4.321 6.816 -20.631 1.00 79.69 209 LYS A O 1
ATOM 1695 N N . GLU A 1 210 ? 3.719 8.531 -21.927 1.00 82.44 210 GLU A N 1
ATOM 1696 C CA . GLU A 1 210 ? 2.829 7.733 -22.778 1.00 82.44 210 GLU A CA 1
ATOM 1697 C C . GLU A 1 210 ? 3.587 6.693 -23.607 1.00 82.44 210 GLU A C 1
ATOM 1699 O O . GLU A 1 210 ? 3.168 5.537 -23.687 1.00 82.44 210 GLU A O 1
ATOM 1704 N N . GLY A 1 211 ? 4.706 7.086 -24.221 1.00 84.00 211 GLY A N 1
ATOM 1705 C CA . GLY A 1 211 ? 5.539 6.172 -24.995 1.00 84.00 211 GLY A CA 1
ATOM 1706 C C . GLY A 1 211 ? 6.226 5.131 -24.113 1.00 84.00 211 GLY A C 1
ATOM 1707 O O . GLY A 1 211 ? 6.328 3.975 -24.520 1.00 84.00 211 GLY A O 1
ATOM 1708 N N . PHE A 1 212 ? 6.596 5.492 -22.883 1.00 86.81 212 PHE A N 1
ATOM 1709 C CA . PHE A 1 212 ? 7.113 4.565 -21.880 1.00 86.81 212 PHE A CA 1
ATOM 1710 C C . PHE A 1 212 ? 6.090 3.472 -21.546 1.00 86.81 212 PHE A C 1
ATOM 1712 O O . PHE A 1 212 ? 6.398 2.293 -21.687 1.00 86.81 212 PHE A O 1
ATOM 1719 N N . MET A 1 213 ? 4.847 3.842 -21.217 1.00 86.44 213 MET A N 1
ATOM 1720 C CA . MET A 1 213 ? 3.784 2.873 -20.897 1.00 86.44 213 MET A CA 1
ATOM 1721 C C . MET A 1 213 ? 3.447 1.962 -22.088 1.00 86.44 213 MET A C 1
ATOM 1723 O O . MET A 1 213 ? 3.215 0.767 -21.917 1.00 86.44 213 MET A O 1
ATOM 1727 N N . LYS A 1 214 ? 3.459 2.495 -23.318 1.00 87.44 214 LYS A N 1
ATOM 1728 C CA . LYS A 1 214 ? 3.279 1.689 -24.541 1.00 87.44 214 LYS A CA 1
ATOM 1729 C C . LYS A 1 214 ? 4.437 0.715 -24.763 1.00 87.44 214 LYS A C 1
ATOM 1731 O O . LYS A 1 214 ? 4.205 -0.423 -25.159 1.00 87.44 214 LYS A O 1
ATOM 1736 N N . SER A 1 215 ? 5.664 1.154 -24.496 1.00 85.19 215 SER A N 1
ATOM 1737 C CA . SER A 1 215 ? 6.867 0.324 -24.621 1.00 85.19 215 SER A CA 1
ATOM 1738 C C . SER A 1 215 ? 6.894 -0.782 -23.565 1.00 85.19 215 SER A C 1
ATOM 1740 O O . SER A 1 215 ? 7.224 -1.917 -23.889 1.00 85.19 215 SER A O 1
ATOM 1742 N N . GLN A 1 216 ? 6.464 -0.479 -22.338 1.00 86.94 216 GLN A N 1
ATOM 1743 C CA . GLN A 1 216 ? 6.253 -1.460 -21.275 1.00 86.94 216 GLN A CA 1
ATOM 1744 C C . GLN A 1 216 ? 5.212 -2.508 -21.687 1.00 86.94 216 GLN A C 1
ATOM 1746 O O . GLN A 1 216 ? 5.493 -3.701 -21.639 1.00 86.94 216 GLN A O 1
ATOM 1751 N N . ALA A 1 217 ? 4.037 -2.075 -22.151 1.00 85.88 217 ALA A N 1
ATOM 1752 C CA . ALA A 1 217 ? 2.981 -2.987 -22.591 1.00 85.88 217 ALA A CA 1
ATOM 1753 C C . ALA A 1 217 ? 3.415 -3.874 -23.771 1.00 85.88 217 ALA A C 1
ATOM 1755 O O . ALA A 1 217 ? 3.012 -5.030 -23.851 1.00 85.88 217 ALA A O 1
ATOM 1756 N N . PHE A 1 218 ? 4.243 -3.347 -24.680 1.00 86.12 218 PHE A N 1
ATOM 1757 C CA . PHE A 1 218 ? 4.825 -4.122 -25.775 1.00 86.12 218 PHE A CA 1
ATOM 1758 C C . PHE A 1 218 ? 5.854 -5.147 -25.281 1.00 86.12 218 PHE A C 1
ATOM 1760 O O . PHE A 1 218 ? 5.883 -6.261 -25.788 1.00 86.12 218 PHE A O 1
ATOM 1767 N N . ALA A 1 219 ? 6.674 -4.785 -24.293 1.00 84.31 219 ALA A N 1
ATOM 1768 C CA . ALA A 1 219 ? 7.708 -5.657 -23.742 1.00 84.31 219 ALA A CA 1
ATOM 1769 C C . ALA A 1 219 ? 7.166 -6.793 -22.862 1.00 84.31 219 ALA A C 1
ATOM 1771 O O . ALA A 1 219 ? 7.844 -7.796 -22.677 1.00 84.31 219 ALA A O 1
ATOM 1772 N N . MET A 1 220 ? 5.960 -6.635 -22.316 1.00 82.38 220 MET A N 1
ATOM 1773 C CA . MET A 1 220 ? 5.301 -7.626 -21.457 1.00 82.38 220 MET A CA 1
ATOM 1774 C C . MET A 1 220 ? 4.373 -8.587 -22.218 1.00 82.38 220 MET A C 1
ATOM 1776 O O . MET A 1 220 ? 3.664 -9.367 -21.583 1.00 82.38 220 MET A O 1
ATOM 1780 N N . LYS A 1 221 ? 4.325 -8.495 -23.550 1.00 71.94 221 LYS A N 1
ATOM 1781 C CA . LYS A 1 221 ? 3.480 -9.329 -24.409 1.00 71.94 221 LYS A CA 1
ATOM 1782 C C . LYS A 1 221 ? 4.220 -10.574 -24.879 1.00 71.94 221 LYS A C 1
ATOM 1784 O O . LYS A 1 221 ? 3.562 -11.636 -24.909 1.00 71.94 221 LYS A O 1
#

Secondary structure (DSSP, 8-state):
-------HHHHHHHHHHHHHS-HHHHHHHHHHHTT-EEE-SSEEEESSEEEE-SSS-EEEEEEETTEEEE---TT-HHHHHHHHHHHHHS-GGGB-HHHHHHHH-----------S------SSSSHHHHHHHHHTTS------S-----B-S-HHHHHHHHHHT--EEEEETTEEEEE-HHHHHHHHHHHHHS-HHHHHHHHHHHTSHHHHHHHHHHHT-

=== Feature glossary ===
Legend for the data blocks above and below:

— What the protein is —

Sequence gives the chain of amino acids in standard one-letter code (A=alanine, C=cysteine, …, Y=tyrosine), read N→C. It is the only feature that is directly encoded by the gene; all structural features are derived from the folded form of this sequence.

The annotation block draws on four external resources. InterPro: which protein families and domains the sequence belongs to. GO: standardized terms for what the protein does, what process it participates in, and where in the cell it acts. CATH: which structural fold it has in the CATH hierarchy. Organism: the species of origin.

— Where its atoms are —

Atomic coordinates in PDBx/mmCIF format — the same representation the Protein Data Bank distributes. Each line of the _atom_site loop places one backbone atom in Cartesian space (units: ångströms, origin: arbitrary).

Six rendered views show the 3D structure from the faces of a cube — i.e. along ±x, ±y, ±z. Rendering representation is drawn randomly per protein from cartoon (secondary-structure ribbons), sticks (backbone bonds), or molecular surface; coloring is either N→C rainbow (blue at the N-terminus through red at the C-terminus) or one color per chain.

— Local backbone conformation —

DSSP 8-state secondary structure assigns each residue one of H (α-helix), G (3₁₀-helix), I (π-helix), E (extended β-strand), B (isolated β-bridge), T (hydrogen-bonded turn), S (bend), or '-' (coil). The assignment is computed from backbone hydrogen-bond geometry via the Kabsch–Sander algorithm.

P-SEA three-state annotation labels each residue as helix, strand, or coil based purely on the geometry of the Cα trace. It serves as a fallback when the full backbone (and thus DSSP) is unavailable.

φ (phi) and ψ (psi) are the two rotatable backbone dihedrals per residue: φ is the C(i-1)–N–Cα–C torsion, ψ is the N–Cα–C–N(i+1) torsion, both in degrees on (−180°, 180°]. α-helical residues cluster near (−60°, −45°); β-strand residues near (−120°, +130°). A Ramachandran plot is simply a scatter of (φ, ψ) for every residue.

— Global shape and packing —

Radius of gyration (Rg) is the root-mean-square distance of Cα atoms from their centroid — a single number for overall size and compactness. A globular domain of N residues has Rg ≈ 2.2·N^0.38 Å; an extended or disordered chain has a much larger Rg. The Cα contact count is the number of residue pairs whose Cα atoms are within 8 Å and are more than four positions apart in sequence — a standard proxy for tertiary packing density. The bounding box is the smallest axis-aligned box enclosing all Cα atoms.

Accessible surface area quantifies burial. A residue with SASA near zero is packed into the hydrophobic core; one with SASA >100 Å² sits on the surface. Computed here via the Shrake–Rupley numerical algorithm with a 1.4 Å probe.

The contact map is a binary N×N matrix image: pixel (i, j) is dark where Cα_i and Cα_j are within 8 Å and |i−j|>4. Because the |i−j|>4 filter removes local helical contacts, off-diagonal stripes parallel to the main diagonal indicate parallel β-sheets; stripes perpendicular to it indicate antiparallel β-sheets. The Ramachandran plot scatters every residue's (φ, ψ) pair against the sterically allowed regions. The PAE heatmap renders the predicted-aligned-error matrix.

— Structural neighborhood —

A 3Di character summarizes, for each residue, the relative orientation of the Cα frame of its nearest spatial neighbor. Because it encodes fold topology rather than chemistry, 3Di alignments detect remote structural similarity that sequence alignment misses.

Structural nearest neighbors (via Foldseek easy-search vs the PDB). Reported per hit: target PDB id, E-value, and alignment TM-score. A TM-score above ~0.5 is the conventional threshold for 'same fold'.

— Confidence and disorder —

For AlphaFold models, the B-factor field carries pLDDT — the model's own estimate of local accuracy on a 0–100 scale. Regions with pLDDT<50 should be treated as essentially unmodeled; they often correspond to intrinsically disordered segments.

B-factor (Debye–Waller factor) reflects atomic displacement in the crystal lattice. It is an experimental observable (units Å²), not a prediction; low values mean the atom is pinned down, high values mean it moves or is heterogeneous across the crystal.

Predicted Aligned Error (PAE) is an AlphaFold confidence matrix: entry (i, j) is the expected error in the position of residue j, in ångströms, when the prediction is superimposed on the true structure at residue i. Low PAE within a block of residues means that block is internally rigid and well-predicted; high PAE between two blocks means their relative placement is uncertain even if each block individually is confident.